Protein AF-A0A496SL48-F1 (afdb_monomer_lite)

Sequence (301 aa):
MLSRKRLAMVAFIAFALLPPVSPMARTITVDGDGPADYSTIEAAVNAAGGGDTVFVKAGTYYECGIVLVQGFTSNKGGMILKGEGADVTRIIGRMDDFWSKDWSKEKAPGWPTLDPNRSPRWAAFIIHIGRQSEVEGFTLTWEENERGRGADLEGLFATIRRCKILGCYLGIYDSMGTEPLADWPVIEGNLIIDNRYGVVWYIGGCIPSGYCLADNNWWETTVESEIRAGFYAEEELFKDVYPWLKEPVDIENFKEKGEVGVHYNNIYGNEINLALFSPWYPPPWTAVEPCTWGKLKSKMR

Secondary structure (DSSP, 8-state):
---HHHHHHHHHHHHHTSPP-PPPPPEEEE-SSSSSSBSSHHHHHHHPPTT-EEEEPSEEE----EEE---TT-TT---EEEES-TTTEEEEE-HHHHHHS-TTTS--TTSPPP-TTTS-GGG-EEEEE-TT-EEES-EEEESTT---EEEEE-SSS-EEES-EEES-SEEEEE---S--SS---EEES-EEES-SEEEEEE--S-TTTT--GGGSS-TT-HHHHHHHT-S---S-EEEEPPGGGTS---HHHHGGG----GGGSEE-SSSEEEEEE-SSS-S--EEEEE-STTEEEE---

Foldseek 3Di:
DDDPVVVVVVVVVVVVPPDPPDPAAEEFEEDCPDDGNYPAPLVSLVVGAAQHEDEYEFDEHAAAPRENDADPPDPRAHYEYEYPAAVGAEYEYELVRQQVDPQVVVHRDPDPRDHSVPHDLQQTERYEFEANYEYEGHEFYYDPPSAHERYEYEFHAGEYANHEQAQHQESYEDQYDPDPDDTGYFYAHYEQAHYQERYEYEPEPPPPPPDQPCVAQCPPAPVNVCSVVPDDDQDKDKDFDDCQQVDPDPLVVPPPPVDGHPSNYNQYNHQFRYWYDYPVDDDDIQTFGDDPPGITITDRD

pLDDT: mean 73.29, std 18.64, range [32.81, 98.62]

Radius of gyration: 22.2 Å; chains: 1; bounding box: 57×40×83 Å

Structure (mmCIF, N/CA/C/O backbone):
data_AF-A0A496SL48-F1
#
_entry.id   AF-A0A496SL48-F1
#
loop_
_atom_site.group_PDB
_atom_site.id
_atom_site.type_symbol
_atom_site.label_atom_id
_atom_site.label_alt_id
_atom_site.label_comp_id
_atom_site.label_asym_id
_atom_site.label_entity_id
_atom_site.label_seq_id
_atom_site.pdbx_PDB_ins_code
_atom_site.Cartn_x
_atom_site.Cartn_y
_atom_site.Cartn_z
_atom_site.occupancy
_atom_site.B_iso_or_equiv
_atom_site.auth_seq_id
_atom_site.auth_comp_id
_atom_site.auth_asym_id
_atom_site.auth_atom_id
_atom_site.pdbx_PDB_model_num
ATOM 1 N N . MET A 1 1 ? 33.874 24.654 -50.944 1.00 56.66 1 MET A N 1
ATOM 2 C CA . MET A 1 1 ? 34.031 23.400 -50.172 1.00 56.66 1 MET A CA 1
ATOM 3 C C . MET A 1 1 ? 34.457 23.742 -48.752 1.00 56.66 1 MET A C 1
ATOM 5 O O . MET A 1 1 ? 35.516 24.337 -48.587 1.00 56.66 1 MET A O 1
ATOM 9 N N . LEU A 1 2 ? 33.644 23.434 -47.733 1.00 55.75 2 LEU A N 1
ATOM 10 C CA . LEU A 1 2 ? 34.102 23.540 -46.342 1.00 55.75 2 LEU A CA 1
ATOM 11 C C . LEU A 1 2 ? 35.190 22.486 -46.091 1.00 55.75 2 LEU A C 1
ATOM 13 O O . LEU A 1 2 ? 35.071 21.348 -46.539 1.00 55.75 2 LEU A O 1
ATOM 17 N N . SER A 1 3 ? 36.254 22.856 -45.376 1.00 78.50 3 SER A N 1
ATOM 18 C CA . SER A 1 3 ? 37.286 21.894 -44.983 1.00 78.50 3 SER A CA 1
ATOM 19 C C . SER A 1 3 ? 36.707 20.854 -44.016 1.00 78.50 3 SER A C 1
ATOM 21 O O . SER A 1 3 ? 35.810 21.169 -43.233 1.00 78.50 3 SER A O 1
ATOM 23 N N . ARG A 1 4 ? 37.245 19.624 -44.017 1.00 71.56 4 ARG A N 1
ATOM 24 C CA . ARG A 1 4 ? 36.804 18.538 -43.112 1.00 71.56 4 ARG A CA 1
ATOM 25 C C . ARG A 1 4 ? 36.730 18.976 -41.640 1.00 71.56 4 ARG A C 1
ATOM 27 O O . ARG A 1 4 ? 35.807 18.587 -40.937 1.00 71.56 4 ARG A O 1
ATOM 34 N N . LYS A 1 5 ? 37.647 19.849 -41.200 1.00 67.31 5 LYS A N 1
ATOM 35 C CA . LYS A 1 5 ? 37.658 20.426 -39.843 1.00 67.31 5 LYS A CA 1
ATOM 36 C C . LYS A 1 5 ? 36.463 21.351 -39.577 1.00 67.31 5 LYS A C 1
ATOM 38 O O . LYS A 1 5 ? 35.894 21.308 -38.495 1.00 67.31 5 LYS A O 1
ATOM 43 N N . ARG A 1 6 ? 36.056 22.159 -40.562 1.00 71.81 6 ARG A N 1
ATOM 44 C CA . ARG A 1 6 ? 34.877 23.031 -40.441 1.00 71.81 6 ARG A CA 1
ATOM 45 C C . ARG A 1 6 ? 33.574 22.234 -40.498 1.00 71.81 6 ARG A C 1
ATOM 47 O O . ARG A 1 6 ? 32.643 22.581 -39.789 1.00 71.81 6 ARG A O 1
ATOM 54 N N . LEU A 1 7 ? 33.530 21.148 -41.271 1.00 71.69 7 LEU A N 1
ATOM 55 C CA . LEU A 1 7 ? 32.372 20.252 -41.309 1.00 71.69 7 LEU A CA 1
ATOM 56 C C . LEU A 1 7 ? 32.175 19.520 -39.968 1.00 71.69 7 LEU A C 1
ATOM 58 O O . LEU A 1 7 ? 31.062 19.475 -39.459 1.00 71.69 7 LEU A O 1
ATOM 62 N N . ALA A 1 8 ? 33.262 19.030 -39.360 1.00 72.19 8 ALA A N 1
ATOM 63 C CA . ALA A 1 8 ? 33.227 18.400 -38.038 1.00 72.19 8 ALA A CA 1
ATOM 64 C C . ALA A 1 8 ? 32.795 19.377 -36.929 1.00 72.19 8 ALA A C 1
ATOM 66 O O . ALA A 1 8 ? 32.007 19.019 -36.061 1.00 72.19 8 ALA A O 1
ATOM 67 N N . MET A 1 9 ? 33.260 20.628 -36.986 1.00 73.56 9 MET A N 1
ATOM 68 C CA . MET A 1 9 ? 32.880 21.665 -36.023 1.00 73.56 9 MET A CA 1
ATOM 69 C C . MET A 1 9 ? 31.406 22.074 -36.155 1.00 73.56 9 MET A C 1
ATOM 71 O O . MET A 1 9 ? 30.727 22.233 -35.147 1.00 73.56 9 MET A O 1
ATOM 75 N N . VAL A 1 10 ? 30.887 22.190 -37.383 1.00 77.31 10 VAL A N 1
ATOM 76 C CA . VAL A 1 10 ? 29.459 22.465 -37.622 1.00 77.31 10 VAL A CA 1
ATOM 77 C C . VAL A 1 10 ? 28.586 21.301 -37.146 1.00 77.31 10 VAL A C 1
ATOM 79 O O . VAL A 1 10 ? 27.563 21.544 -36.518 1.00 77.31 10 VAL A O 1
ATOM 82 N N . ALA A 1 11 ? 29.003 20.050 -37.366 1.00 75.25 11 ALA A N 1
ATOM 83 C CA . ALA A 1 11 ? 28.289 18.878 -36.856 1.00 75.25 11 ALA A CA 1
ATOM 84 C C . ALA A 1 11 ? 28.287 18.813 -35.316 1.00 75.25 11 ALA A C 1
ATOM 86 O O . ALA A 1 11 ? 27.264 18.492 -34.721 1.00 75.25 11 ALA A O 1
ATOM 87 N N . PHE A 1 12 ? 29.400 19.174 -34.667 1.00 77.38 12 PHE A N 1
ATOM 88 C CA . PHE A 1 12 ? 29.494 19.227 -33.205 1.00 77.38 12 PHE A CA 1
ATOM 89 C C . PHE A 1 12 ? 28.604 20.325 -32.603 1.00 77.38 12 PHE A C 1
ATOM 91 O O . PHE A 1 12 ? 27.895 20.077 -31.635 1.00 77.38 12 PHE A O 1
ATOM 98 N N . ILE A 1 13 ? 28.583 21.519 -33.208 1.00 76.88 13 ILE A N 1
ATOM 99 C CA . ILE A 1 13 ? 27.703 22.620 -32.786 1.00 76.88 13 ILE A CA 1
ATOM 100 C C . ILE A 1 13 ? 26.229 22.257 -33.018 1.00 76.88 13 ILE A C 1
ATOM 102 O O . ILE A 1 13 ? 25.404 22.506 -32.149 1.00 76.88 13 ILE A O 1
ATOM 106 N N . ALA A 1 14 ? 25.894 21.621 -34.144 1.00 73.31 14 ALA A N 1
ATOM 107 C CA . ALA A 1 14 ? 24.534 21.157 -34.416 1.00 73.31 14 ALA A CA 1
ATOM 108 C C . ALA A 1 14 ? 24.072 20.078 -33.421 1.00 73.31 14 ALA A C 1
ATOM 110 O O . ALA A 1 14 ? 22.924 20.104 -32.996 1.00 73.31 14 ALA A O 1
ATOM 111 N N . PHE A 1 15 ? 24.965 19.173 -33.006 1.00 73.00 15 PHE A N 1
ATOM 112 C CA . PHE A 1 15 ? 24.675 18.167 -31.982 1.00 73.00 15 PHE A CA 1
ATOM 113 C C . PHE A 1 15 ? 24.524 18.787 -30.582 1.00 73.00 15 PHE A C 1
ATOM 115 O O . PHE A 1 15 ? 23.644 18.387 -29.830 1.00 73.00 15 PHE A O 1
ATOM 122 N N . ALA A 1 16 ? 25.326 19.805 -30.254 1.00 72.44 16 ALA A N 1
ATOM 123 C CA . ALA A 1 16 ? 25.238 20.544 -28.992 1.00 72.44 16 ALA A CA 1
ATOM 124 C C . ALA A 1 16 ? 24.023 21.493 -28.902 1.00 72.44 16 ALA A C 1
ATOM 126 O O . ALA A 1 16 ? 23.675 21.930 -27.809 1.00 72.44 16 ALA A O 1
ATOM 127 N N . LEU A 1 17 ? 23.392 21.820 -30.037 1.00 73.50 17 LEU A N 1
ATOM 128 C CA . LEU A 1 17 ? 22.187 22.656 -30.133 1.00 73.50 17 LEU A CA 1
ATOM 129 C C . LEU A 1 17 ? 20.884 21.845 -30.208 1.00 73.50 17 LEU A C 1
ATOM 131 O O . LEU A 1 17 ? 19.810 22.444 -30.274 1.00 73.50 17 LEU A O 1
ATOM 135 N N . LEU A 1 18 ? 20.950 20.508 -30.210 1.00 70.50 18 LEU A N 1
ATOM 136 C CA . LEU A 1 18 ? 19.748 19.696 -30.050 1.00 70.50 18 LEU A CA 1
ATOM 137 C C . LEU A 1 18 ? 19.187 19.958 -28.644 1.00 70.50 18 LEU A C 1
ATOM 139 O O . LEU A 1 18 ? 19.927 19.799 -27.669 1.00 70.50 18 LEU A O 1
ATOM 143 N N . PRO A 1 19 ? 17.913 20.371 -28.507 1.00 59.25 19 PRO A N 1
ATOM 144 C CA . PRO A 1 19 ? 17.307 20.474 -27.191 1.00 59.25 19 PRO A CA 1
ATOM 145 C C . PRO A 1 19 ? 17.394 19.098 -26.516 1.00 59.25 19 PRO A C 1
ATOM 147 O O . PRO A 1 19 ? 17.234 18.082 -27.205 1.00 59.25 19 PRO A O 1
ATOM 150 N N . PRO A 1 20 ? 17.666 19.030 -25.201 1.00 58.47 20 PRO A N 1
ATOM 151 C CA . PRO A 1 20 ? 17.621 17.764 -24.490 1.00 58.47 20 PRO A CA 1
ATOM 152 C C . PRO A 1 20 ? 16.248 17.140 -24.742 1.00 58.47 20 PRO A C 1
ATOM 154 O O . PRO A 1 20 ? 15.219 17.747 -24.447 1.00 58.47 20 PRO A O 1
ATOM 157 N N . VAL A 1 21 ? 16.228 15.951 -25.343 1.00 54.47 21 VAL A N 1
ATOM 158 C CA . VAL A 1 21 ? 15.000 15.169 -25.451 1.00 54.47 21 VAL A CA 1
ATOM 159 C C . VAL A 1 21 ? 14.689 14.721 -24.032 1.00 54.47 21 VAL A C 1
ATOM 161 O O . VAL A 1 21 ? 15.309 13.786 -23.527 1.00 54.47 21 VAL A O 1
ATOM 164 N N . SER A 1 22 ? 13.788 15.429 -23.356 1.00 56.69 22 SER A N 1
ATOM 165 C CA . SER A 1 22 ? 13.207 14.924 -22.119 1.00 56.69 22 SER A CA 1
ATOM 166 C C . SER A 1 22 ? 12.548 13.586 -22.455 1.00 56.69 22 SER A C 1
ATOM 168 O O . SER A 1 22 ? 11.746 13.550 -23.395 1.00 56.69 22 SER A O 1
ATOM 170 N N . PRO A 1 23 ? 12.890 12.480 -21.771 1.00 57.94 23 PRO A N 1
ATOM 171 C CA . PRO A 1 23 ? 12.154 11.242 -21.963 1.00 57.94 23 PRO A CA 1
ATOM 172 C C . PRO A 1 23 ? 10.678 11.542 -21.687 1.00 57.94 23 PRO A C 1
ATOM 174 O O . PRO A 1 23 ? 10.337 12.075 -20.632 1.00 57.94 23 PRO A O 1
ATOM 177 N N . MET A 1 24 ? 9.813 11.294 -22.673 1.00 70.31 24 MET A N 1
ATOM 178 C CA . MET A 1 24 ? 8.375 11.375 -22.438 1.00 70.31 24 MET A CA 1
ATOM 179 C C . MET A 1 24 ? 8.006 10.260 -21.464 1.00 70.31 24 MET A C 1
ATOM 181 O O . MET A 1 24 ? 8.434 9.123 -21.667 1.00 70.31 24 MET A O 1
ATOM 185 N N . ALA A 1 25 ? 7.205 10.589 -20.453 1.00 83.44 25 ALA A N 1
ATOM 186 C CA . ALA A 1 25 ? 6.576 9.604 -19.586 1.00 83.44 25 ALA A CA 1
ATOM 187 C C . ALA A 1 25 ? 5.894 8.526 -20.440 1.00 83.44 25 ALA A C 1
ATOM 189 O O . ALA A 1 25 ? 5.042 8.845 -21.278 1.00 83.44 25 ALA A O 1
ATOM 190 N N . ARG A 1 26 ? 6.290 7.262 -20.264 1.00 92.50 26 ARG A N 1
ATOM 191 C CA . ARG A 1 26 ? 5.687 6.127 -20.977 1.00 92.50 26 ARG A CA 1
ATOM 192 C C . ARG A 1 26 ? 4.650 5.429 -20.112 1.00 92.50 26 ARG A C 1
ATOM 194 O O . ARG A 1 26 ? 4.752 5.406 -18.888 1.00 92.50 26 ARG A O 1
ATOM 201 N N . THR A 1 27 ? 3.676 4.811 -20.770 1.00 96.12 27 THR A N 1
ATOM 202 C CA . THR A 1 27 ? 2.791 3.837 -20.132 1.00 96.12 27 THR A CA 1
ATOM 203 C C . THR A 1 27 ? 3.353 2.442 -20.365 1.00 96.12 27 THR A C 1
ATOM 205 O O . THR A 1 27 ? 3.577 2.054 -21.509 1.00 96.12 27 THR A O 1
ATOM 208 N N . ILE A 1 28 ? 3.592 1.717 -19.278 1.00 96.56 28 ILE A N 1
ATOM 209 C CA . ILE A 1 28 ? 4.029 0.323 -19.245 1.00 96.56 28 ILE A CA 1
ATOM 210 C C . ILE A 1 28 ? 2.839 -0.498 -18.778 1.00 96.56 28 ILE A C 1
ATOM 212 O O . ILE A 1 28 ? 2.285 -0.219 -17.719 1.00 96.56 28 ILE A O 1
ATOM 216 N N . THR A 1 29 ? 2.438 -1.491 -19.553 1.00 98.19 29 THR A N 1
ATOM 217 C CA . THR A 1 29 ? 1.291 -2.337 -19.221 1.00 98.19 29 THR A CA 1
ATOM 218 C C . THR A 1 29 ? 1.724 -3.604 -18.494 1.00 98.19 29 THR A C 1
ATOM 220 O O . THR A 1 29 ? 2.737 -4.215 -18.842 1.00 98.19 29 THR A O 1
ATOM 223 N N . VAL A 1 30 ? 0.935 -4.009 -17.498 1.00 98.38 30 VAL A N 1
ATOM 224 C CA . VAL A 1 30 ? 1.077 -5.284 -16.788 1.00 98.38 30 VAL A CA 1
ATOM 225 C C . VAL A 1 30 ? -0.216 -6.072 -16.900 1.00 98.38 30 VAL A C 1
ATOM 227 O O . VAL A 1 30 ? -1.298 -5.525 -16.672 1.00 98.38 30 VAL A O 1
ATOM 230 N N . ASP A 1 31 ? -0.090 -7.343 -17.257 1.00 96.62 31 ASP A N 1
ATOM 231 C CA . ASP A 1 31 ? -1.198 -8.284 -17.366 1.00 96.62 31 ASP A CA 1
ATOM 232 C C . ASP A 1 31 ? -0.688 -9.706 -17.083 1.00 96.62 31 ASP A C 1
ATOM 234 O O . ASP A 1 31 ? 0.244 -10.177 -17.735 1.00 96.62 31 ASP A O 1
ATOM 238 N N . GLY A 1 32 ? -1.265 -10.371 -16.080 1.00 87.19 32 GLY A N 1
ATOM 239 C CA . GLY A 1 32 ? -0.861 -11.717 -15.667 1.00 87.19 32 GLY A CA 1
ATOM 240 C C . GLY A 1 32 ? -1.385 -12.841 -16.570 1.00 87.19 32 GLY A C 1
ATOM 241 O O . GLY A 1 32 ? -0.843 -13.947 -16.517 1.00 87.19 32 GLY A O 1
ATOM 242 N N . ASP A 1 33 ? -2.417 -12.588 -17.383 1.00 84.44 33 ASP A N 1
ATOM 243 C CA . ASP A 1 33 ? -3.096 -13.608 -18.198 1.00 84.44 33 ASP A CA 1
ATOM 244 C C . ASP A 1 33 ? -3.299 -13.223 -19.678 1.00 84.44 33 ASP A C 1
ATOM 246 O O . ASP A 1 33 ? -3.691 -14.068 -20.491 1.00 84.44 33 ASP A O 1
ATOM 250 N N . GLY A 1 34 ? -2.961 -11.989 -20.055 1.00 79.12 34 GLY A N 1
ATOM 251 C CA . GLY A 1 34 ? -3.117 -11.461 -21.407 1.00 79.12 34 GLY A CA 1
ATOM 252 C C . GLY A 1 34 ? -1.898 -10.707 -21.959 1.00 79.12 34 GLY A C 1
ATOM 253 O O . GLY A 1 34 ? -0.808 -10.714 -21.386 1.00 79.12 34 GLY A O 1
ATOM 254 N N . PRO A 1 35 ? -2.036 -10.077 -23.143 1.00 89.69 35 PRO A N 1
ATOM 255 C CA . PRO A 1 35 ? -0.952 -9.321 -23.756 1.00 89.69 35 PRO A CA 1
ATOM 256 C C . PRO A 1 35 ? -0.688 -8.016 -22.991 1.00 89.69 35 PRO A C 1
ATOM 258 O O . PRO A 1 35 ? -1.578 -7.164 -22.861 1.00 89.69 35 PRO A O 1
ATOM 261 N N . ALA A 1 36 ? 0.556 -7.848 -22.552 1.00 95.56 36 ALA A N 1
ATOM 262 C CA . ALA A 1 36 ? 1.105 -6.643 -21.940 1.00 95.56 36 ALA A CA 1
ATOM 263 C C . ALA A 1 36 ? 2.633 -6.606 -22.102 1.00 95.56 36 ALA A C 1
ATOM 265 O O . ALA A 1 36 ? 3.235 -7.562 -22.597 1.00 95.56 36 ALA A O 1
ATOM 266 N N . ASP A 1 37 ? 3.259 -5.503 -21.689 1.00 97.50 37 ASP A N 1
ATOM 267 C CA . ASP A 1 37 ? 4.719 -5.363 -21.717 1.00 97.50 37 ASP A CA 1
ATOM 268 C C . ASP A 1 37 ? 5.401 -6.307 -20.712 1.00 97.50 37 ASP A C 1
ATOM 270 O O . ASP A 1 37 ? 6.479 -6.837 -20.990 1.00 97.50 37 ASP A O 1
ATOM 274 N N . TYR A 1 38 ? 4.764 -6.533 -19.559 1.00 97.75 38 TYR A N 1
ATOM 275 C CA . TYR A 1 38 ? 5.237 -7.424 -18.500 1.00 97.75 38 TYR A CA 1
ATOM 276 C C . TYR A 1 38 ? 4.093 -8.264 -17.929 1.00 97.75 38 TYR A C 1
ATOM 278 O O . TYR A 1 38 ? 2.945 -7.827 -17.886 1.00 97.75 38 TYR A O 1
ATOM 286 N N . SER A 1 39 ? 4.429 -9.453 -17.428 1.00 96.69 39 SER A N 1
ATOM 287 C CA . SER A 1 39 ? 3.486 -10.329 -16.721 1.00 96.69 39 SER A CA 1
ATOM 288 C C . SER A 1 39 ? 3.494 -10.148 -15.201 1.00 96.69 39 SER A C 1
ATOM 290 O O . SER A 1 39 ? 2.678 -10.752 -14.513 1.00 96.69 39 SER A O 1
ATOM 292 N N . THR A 1 40 ? 4.435 -9.365 -14.664 1.00 97.06 40 THR A N 1
ATOM 293 C CA . THR A 1 40 ? 4.553 -9.079 -13.227 1.00 97.06 40 THR A CA 1
ATOM 294 C C . THR A 1 40 ? 4.727 -7.586 -12.988 1.00 97.06 40 THR A C 1
ATOM 296 O O . THR A 1 40 ? 5.324 -6.869 -13.802 1.00 97.06 40 THR A O 1
ATOM 299 N N . ILE A 1 41 ? 4.200 -7.115 -11.861 1.00 97.81 41 ILE A N 1
ATOM 300 C CA . ILE A 1 41 ? 4.247 -5.711 -11.459 1.00 97.81 41 ILE A CA 1
ATOM 301 C C . ILE A 1 41 ? 5.687 -5.316 -11.145 1.00 97.81 41 ILE A C 1
ATOM 303 O O . ILE A 1 41 ? 6.158 -4.285 -11.623 1.00 97.81 41 ILE A O 1
ATOM 307 N N . GLU A 1 42 ? 6.418 -6.151 -10.405 1.00 94.38 42 GLU A N 1
ATOM 308 C CA . GLU A 1 42 ? 7.805 -5.882 -10.028 1.00 94.38 42 GLU A CA 1
ATOM 309 C C . GLU A 1 42 ? 8.719 -5.717 -11.251 1.00 94.38 42 GLU A C 1
ATOM 311 O O . GLU A 1 42 ? 9.551 -4.809 -11.285 1.00 94.38 42 GLU A O 1
ATOM 316 N N . ALA A 1 43 ? 8.546 -6.532 -12.299 1.00 93.88 43 ALA A N 1
ATOM 317 C CA . ALA A 1 43 ? 9.354 -6.406 -13.511 1.00 93.88 43 ALA A CA 1
ATOM 318 C C . ALA A 1 43 ? 9.076 -5.091 -14.258 1.00 93.88 43 ALA A C 1
ATOM 320 O O . ALA A 1 43 ? 10.014 -4.451 -14.742 1.00 93.88 43 ALA A O 1
ATOM 321 N N . ALA A 1 44 ? 7.812 -4.660 -14.315 1.00 95.69 44 ALA A N 1
ATOM 322 C CA . ALA A 1 44 ? 7.441 -3.386 -14.921 1.00 95.69 44 ALA A CA 1
ATOM 323 C C . ALA A 1 44 ? 7.953 -2.187 -14.116 1.00 95.69 44 ALA A C 1
ATOM 325 O O . ALA A 1 44 ?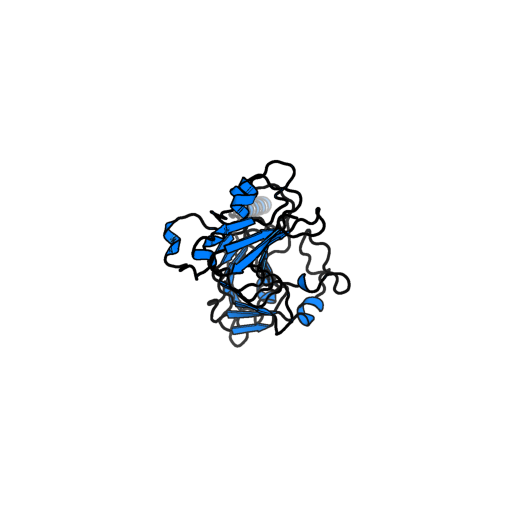 8.508 -1.259 -14.703 1.00 95.69 44 ALA A O 1
ATOM 326 N N . VAL A 1 45 ? 7.828 -2.230 -12.786 1.00 92.88 45 VAL A N 1
ATOM 327 C CA . VAL A 1 45 ? 8.357 -1.204 -11.871 1.00 92.88 45 VAL A CA 1
ATOM 328 C C . VAL A 1 45 ? 9.878 -1.094 -12.003 1.00 92.88 45 VAL A C 1
ATOM 330 O O . VAL A 1 45 ? 10.405 0.006 -12.145 1.00 92.88 45 VAL A O 1
ATOM 333 N N . ASN A 1 46 ? 10.595 -2.219 -12.067 1.00 90.00 46 ASN A N 1
ATOM 334 C CA . ASN A 1 46 ? 12.048 -2.231 -12.261 1.00 90.00 46 ASN A CA 1
ATOM 335 C C . ASN A 1 46 ? 12.484 -1.657 -13.621 1.00 90.00 46 ASN A C 1
ATOM 337 O O . ASN A 1 46 ? 13.581 -1.104 -13.744 1.00 90.00 46 ASN A O 1
ATOM 341 N N . ALA A 1 47 ? 11.635 -1.774 -14.644 1.00 90.38 47 ALA A N 1
ATOM 342 C CA . ALA A 1 47 ? 11.871 -1.212 -15.969 1.00 90.38 47 ALA A CA 1
ATOM 343 C C . ALA A 1 47 ? 11.422 0.252 -16.121 1.00 90.38 47 ALA A C 1
ATOM 345 O O . ALA A 1 47 ? 11.761 0.887 -17.124 1.00 90.38 47 ALA A O 1
ATOM 346 N N . ALA A 1 48 ? 10.649 0.781 -15.172 1.00 89.69 48 ALA A N 1
ATOM 347 C CA . ALA A 1 48 ? 10.119 2.135 -15.205 1.00 89.69 48 ALA A CA 1
ATOM 348 C C . ALA A 1 48 ? 11.174 3.188 -14.821 1.00 89.69 48 ALA A C 1
ATOM 350 O O . ALA A 1 48 ? 12.052 2.981 -13.974 1.00 89.69 48 ALA A O 1
ATOM 351 N N . GLY A 1 49 ? 11.093 4.347 -15.472 1.00 86.06 49 GLY A N 1
ATOM 352 C CA . GLY A 1 49 ? 11.792 5.569 -15.087 1.00 86.06 49 GLY A CA 1
ATOM 353 C C . GLY A 1 49 ? 10.917 6.502 -14.243 1.00 86.06 49 GLY A C 1
ATOM 354 O O . GLY A 1 49 ? 9.720 6.284 -14.077 1.00 86.06 49 GLY A O 1
ATOM 355 N N . GLY A 1 50 ? 11.515 7.581 -13.730 1.00 84.62 50 GLY A N 1
ATOM 356 C CA . GLY A 1 50 ? 10.742 8.654 -13.096 1.00 84.62 50 GLY A CA 1
ATOM 357 C C . GLY A 1 50 ? 9.792 9.309 -14.102 1.00 84.62 50 GLY A C 1
ATOM 358 O O . GLY A 1 50 ? 10.202 9.610 -15.223 1.00 84.62 50 GLY A O 1
ATOM 359 N N . GLY A 1 51 ? 8.533 9.505 -13.709 1.00 85.31 51 GLY A N 1
ATOM 360 C CA . GLY A 1 51 ? 7.459 10.019 -14.566 1.00 85.31 51 GLY A CA 1
ATOM 361 C C . GLY A 1 51 ? 6.667 8.945 -15.318 1.00 85.31 51 GLY A C 1
ATOM 362 O O . GLY A 1 51 ? 5.575 9.241 -15.799 1.00 85.31 51 GLY A O 1
ATOM 363 N N . ASP A 1 52 ? 7.170 7.711 -15.421 1.00 92.44 52 ASP A N 1
ATOM 364 C CA . ASP A 1 52 ? 6.455 6.634 -16.110 1.00 92.44 52 ASP A CA 1
ATOM 365 C C . ASP A 1 52 ? 5.202 6.203 -15.345 1.00 92.44 52 ASP A C 1
ATOM 367 O O . ASP A 1 52 ? 5.127 6.285 -14.119 1.00 92.44 52 ASP A O 1
ATOM 371 N N . THR A 1 53 ? 4.221 5.691 -16.085 1.00 95.69 53 THR A N 1
ATOM 372 C CA . THR A 1 53 ? 3.036 5.044 -15.521 1.00 95.69 53 THR A CA 1
ATOM 373 C C . THR A 1 53 ? 3.098 3.545 -15.766 1.00 95.69 53 THR A C 1
ATOM 375 O O . THR A 1 53 ? 3.047 3.103 -16.911 1.00 95.69 53 THR A O 1
ATOM 378 N N . VAL A 1 54 ? 3.145 2.753 -14.702 1.00 97.62 54 VAL A N 1
ATOM 379 C CA . VAL A 1 54 ? 2.890 1.313 -14.744 1.00 97.62 54 VAL A CA 1
ATOM 380 C C . VAL A 1 54 ? 1.386 1.103 -14.571 1.00 97.62 54 VAL A C 1
ATOM 382 O O . VAL A 1 54 ? 0.854 1.282 -13.478 1.00 97.62 54 VAL A O 1
ATOM 385 N N . PHE A 1 55 ? 0.693 0.766 -15.658 1.00 98.44 55 PHE A N 1
ATOM 386 C CA . PHE A 1 55 ? -0.737 0.465 -15.664 1.00 98.44 55 PHE A CA 1
ATOM 387 C C . PHE A 1 55 ? -0.964 -1.045 -15.564 1.00 98.44 55 PHE A C 1
ATOM 389 O O . PHE A 1 55 ? -0.602 -1.799 -16.469 1.00 98.44 55 PHE A O 1
ATOM 396 N N . VAL A 1 56 ? -1.576 -1.479 -14.468 1.00 98.62 56 VAL A N 1
ATOM 397 C CA . VAL A 1 56 ? -1.833 -2.885 -14.155 1.00 98.62 56 VAL A CA 1
ATOM 398 C C . VAL A 1 56 ? -3.295 -3.199 -14.439 1.00 98.62 56 VAL A C 1
ATOM 400 O O . VAL A 1 56 ? -4.185 -2.601 -13.831 1.00 98.62 56 VAL A O 1
ATOM 403 N N . LYS A 1 57 ? -3.545 -4.136 -15.356 1.00 98.38 57 LYS A N 1
ATOM 404 C CA . LYS A 1 57 ? -4.906 -4.585 -15.666 1.00 98.38 57 LYS A CA 1
ATOM 405 C C . LYS A 1 57 ? -5.519 -5.358 -14.502 1.00 98.38 57 LYS A C 1
ATOM 407 O O . LYS A 1 57 ? -4.796 -5.924 -13.675 1.00 98.38 57 LYS A O 1
ATOM 412 N N . ALA A 1 58 ? -6.849 -5.405 -14.477 1.00 97.81 58 ALA A N 1
ATOM 413 C CA . ALA A 1 58 ? -7.623 -6.209 -13.542 1.00 97.81 58 ALA A CA 1
ATOM 414 C C . ALA A 1 58 ? -7.076 -7.642 -13.447 1.00 97.81 58 ALA A C 1
ATOM 416 O O . ALA A 1 58 ? -6.748 -8.270 -14.449 1.00 97.81 58 ALA A O 1
ATOM 417 N N . GLY A 1 59 ? -6.971 -8.158 -12.227 1.00 97.69 59 GLY A N 1
ATOM 418 C CA . GLY A 1 59 ? -6.329 -9.437 -11.966 1.00 97.69 59 GLY A CA 1
ATOM 419 C C . GLY A 1 59 ? -5.890 -9.581 -10.515 1.00 97.69 59 GLY A C 1
ATOM 420 O O . GLY A 1 59 ? -6.033 -8.668 -9.697 1.00 97.69 59 GLY A O 1
ATOM 421 N N . THR A 1 60 ? -5.368 -10.761 -10.186 1.00 97.62 60 THR A N 1
ATOM 422 C CA . THR A 1 60 ? -4.770 -11.052 -8.879 1.00 97.62 60 THR A CA 1
ATOM 423 C C . THR A 1 60 ? -3.299 -11.388 -9.066 1.00 97.62 60 THR A C 1
ATOM 425 O O . THR A 1 60 ? -2.962 -12.356 -9.740 1.00 97.62 60 THR A O 1
ATOM 428 N N . TYR A 1 61 ? -2.444 -10.586 -8.445 1.00 98.00 61 TYR A N 1
ATOM 429 C CA . TYR A 1 61 ? -0.993 -10.656 -8.539 1.00 98.00 61 TYR A CA 1
ATOM 430 C C . TYR A 1 61 ? -0.444 -11.090 -7.181 1.00 98.00 61 TYR A C 1
ATOM 432 O O . TYR A 1 61 ? -0.653 -10.412 -6.175 1.00 98.00 61 TYR A O 1
ATOM 440 N N . TYR A 1 62 ? 0.223 -12.241 -7.141 1.00 96.75 62 TYR A N 1
ATOM 441 C CA . TYR A 1 62 ? 0.875 -12.747 -5.933 1.00 96.75 62 TYR A CA 1
ATOM 442 C C . TYR A 1 62 ? 2.292 -12.185 -5.864 1.00 96.75 62 TYR A C 1
ATOM 444 O O . TYR A 1 62 ? 3.248 -12.828 -6.288 1.00 96.75 62 TYR A O 1
ATOM 452 N N . GLU A 1 63 ? 2.402 -10.941 -5.410 1.00 96.50 63 GLU A N 1
ATOM 453 C CA . GLU A 1 63 ? 3.653 -10.188 -5.354 1.00 96.50 63 GLU A CA 1
ATOM 454 C C . GLU A 1 63 ? 3.719 -9.387 -4.048 1.00 96.50 63 GLU A C 1
ATOM 456 O O . GLU A 1 63 ? 2.707 -8.990 -3.471 1.00 96.50 63 GLU A O 1
ATOM 461 N N . CYS A 1 64 ? 4.931 -9.145 -3.562 1.00 94.56 64 CYS A N 1
ATOM 462 C CA . CYS A 1 64 ? 5.203 -8.293 -2.408 1.00 94.56 64 CYS A CA 1
ATOM 463 C C . CYS A 1 64 ? 6.626 -7.747 -2.492 1.00 94.56 64 CYS A C 1
ATOM 465 O O . C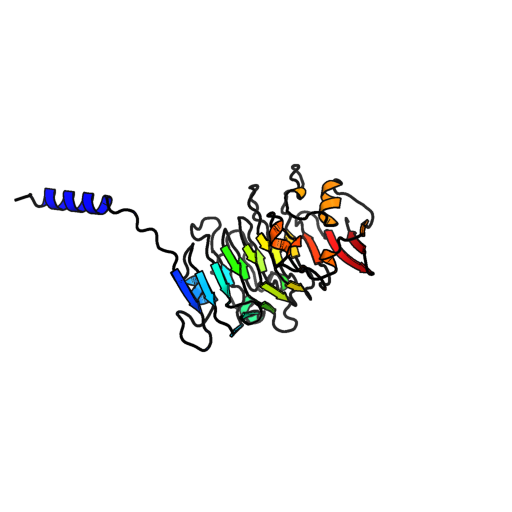YS A 1 64 ? 7.413 -8.146 -3.353 1.00 94.56 64 CYS A O 1
ATOM 467 N N . GLY A 1 65 ? 6.972 -6.819 -1.605 1.00 92.00 65 GLY A N 1
ATOM 468 C CA . GLY A 1 65 ? 8.270 -6.165 -1.646 1.00 92.00 65 GLY A CA 1
ATOM 469 C C . GLY A 1 65 ? 8.475 -5.341 -2.915 1.00 92.00 65 GLY A C 1
ATOM 470 O O . GLY A 1 65 ? 9.596 -5.259 -3.401 1.00 92.00 65 GLY A O 1
ATOM 471 N N . ILE A 1 66 ? 7.403 -4.790 -3.488 1.00 93.62 66 ILE A N 1
ATOM 472 C CA . ILE A 1 66 ? 7.469 -3.935 -4.676 1.00 93.62 66 ILE A CA 1
ATOM 473 C C . ILE A 1 66 ? 7.973 -2.563 -4.225 1.00 93.62 66 ILE A C 1
ATOM 475 O O . ILE A 1 66 ? 7.368 -1.945 -3.353 1.00 93.62 66 ILE A O 1
ATOM 479 N N . VAL A 1 67 ? 9.072 -2.081 -4.802 1.00 89.19 67 VAL A N 1
ATOM 480 C CA . VAL A 1 67 ? 9.721 -0.829 -4.382 1.00 89.19 67 VAL A CA 1
ATOM 481 C C . VAL A 1 67 ? 9.612 0.210 -5.492 1.00 89.19 67 VAL A C 1
ATOM 483 O O . VAL A 1 67 ? 10.303 0.128 -6.509 1.00 89.19 67 VAL A O 1
ATOM 486 N N . LEU A 1 68 ? 8.760 1.218 -5.298 1.00 86.69 68 LEU A N 1
ATOM 487 C CA . LEU A 1 68 ? 8.718 2.384 -6.170 1.00 86.69 68 LEU A CA 1
ATOM 488 C C . LEU A 1 68 ? 9.841 3.332 -5.751 1.00 86.69 68 LEU A C 1
ATOM 490 O O . LEU A 1 68 ? 9.738 3.987 -4.719 1.00 86.69 68 LEU A O 1
ATOM 494 N N . VAL A 1 69 ? 10.864 3.432 -6.607 1.00 74.06 69 VAL A N 1
ATOM 495 C CA . VAL A 1 69 ? 12.072 4.268 -6.458 1.00 74.06 69 VAL A CA 1
ATOM 496 C C . VAL A 1 69 ? 13.111 3.690 -5.489 1.00 74.06 69 VAL A C 1
ATOM 498 O O . VAL A 1 69 ? 12.884 3.534 -4.299 1.00 74.06 69 VAL A O 1
ATOM 501 N N . GLN A 1 70 ? 14.317 3.440 -6.006 1.00 55.56 70 GLN A N 1
ATOM 502 C CA . GLN A 1 70 ? 15.503 3.087 -5.221 1.00 55.56 70 GLN A CA 1
ATOM 503 C C . GLN A 1 70 ? 16.399 4.326 -5.098 1.00 55.56 70 GLN A C 1
ATOM 505 O O . GLN A 1 70 ? 17.164 4.611 -6.021 1.00 55.56 70 GLN A O 1
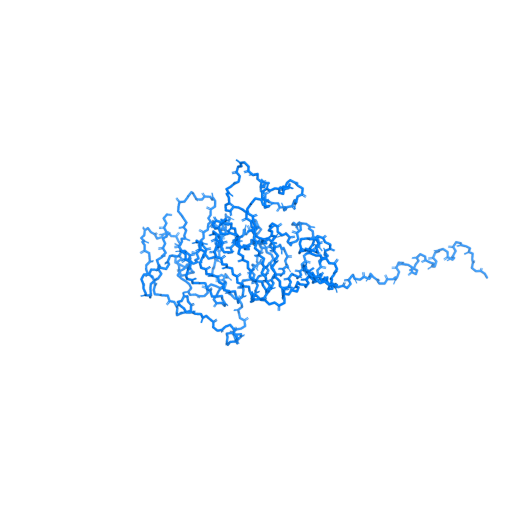ATOM 510 N N . GLY A 1 71 ? 16.335 5.106 -4.015 1.00 49.81 71 GLY A N 1
ATOM 511 C CA . GLY A 1 71 ? 17.284 6.224 -3.867 1.00 49.81 71 GLY A CA 1
ATOM 512 C C . GLY A 1 71 ? 16.760 7.508 -3.249 1.00 49.81 71 GLY A C 1
ATOM 513 O O . GLY A 1 71 ? 16.102 8.264 -3.955 1.00 49.81 71 GLY A O 1
ATOM 514 N N . PHE A 1 72 ? 17.287 7.891 -2.080 1.00 45.56 72 PHE A N 1
ATOM 515 C CA . PHE A 1 72 ? 17.274 9.266 -1.571 1.00 45.56 72 PHE A CA 1
ATOM 516 C C . PHE A 1 72 ? 18.076 10.221 -2.482 1.00 45.56 72 PHE A C 1
ATOM 518 O O . PHE A 1 72 ? 17.979 11.438 -2.383 1.00 45.56 72 PHE A O 1
ATOM 525 N N . THR A 1 73 ? 18.868 9.679 -3.412 1.00 46.25 73 THR A N 1
ATOM 526 C CA . THR A 1 73 ? 19.650 10.415 -4.420 1.00 46.25 73 THR A CA 1
ATOM 527 C C . THR A 1 73 ? 19.232 10.103 -5.855 1.00 46.25 73 THR A C 1
ATOM 529 O O . THR A 1 73 ? 19.841 10.615 -6.795 1.00 46.25 73 THR A O 1
ATOM 532 N N . SER A 1 74 ? 18.224 9.249 -6.061 1.00 53.66 74 SER A N 1
ATOM 533 C CA . SER A 1 74 ? 17.814 8.904 -7.417 1.00 53.66 74 SER A CA 1
ATOM 534 C C . SER A 1 74 ? 16.931 10.013 -7.991 1.00 53.66 74 SER A C 1
ATOM 536 O O . SER A 1 74 ? 15.902 10.365 -7.423 1.00 53.66 74 SER A O 1
ATOM 538 N N . ASN A 1 75 ? 17.295 10.533 -9.164 1.00 54.19 75 ASN A N 1
ATOM 539 C CA . ASN A 1 75 ? 16.434 11.405 -9.978 1.00 54.19 75 ASN A CA 1
ATOM 540 C C . ASN A 1 75 ? 15.258 10.621 -10.616 1.00 54.19 75 ASN A C 1
ATOM 542 O O . ASN A 1 75 ? 14.786 10.983 -11.688 1.00 54.19 75 ASN A O 1
ATOM 546 N N . LYS A 1 76 ? 14.839 9.499 -10.010 1.00 59.12 76 LYS A N 1
ATOM 547 C CA . LYS A 1 76 ? 13.800 8.587 -10.512 1.00 59.12 76 LYS A CA 1
ATOM 548 C C . LYS A 1 76 ? 12.442 8.777 -9.819 1.00 59.12 76 LYS A C 1
ATOM 550 O O . LYS A 1 76 ? 11.562 7.948 -10.015 1.00 59.12 76 LYS A O 1
ATOM 555 N N . GLY A 1 77 ? 12.269 9.835 -9.024 1.00 70.00 77 GLY A N 1
ATOM 556 C CA . GLY A 1 77 ? 10.972 10.176 -8.432 1.00 70.00 77 GLY A CA 1
ATOM 557 C C . GLY A 1 77 ? 9.887 10.419 -9.488 1.00 70.00 77 GLY A C 1
ATOM 558 O O . GLY A 1 77 ? 10.193 10.688 -10.652 1.00 70.00 77 GLY A O 1
ATOM 559 N N . GLY A 1 78 ? 8.619 10.323 -9.085 1.00 82.12 78 GLY A N 1
ATOM 560 C CA . GLY A 1 78 ? 7.487 10.662 -9.956 1.00 82.12 78 GLY A CA 1
ATOM 561 C C . GLY A 1 78 ? 6.880 9.502 -10.746 1.00 82.12 78 GLY A C 1
ATOM 562 O O . GLY A 1 78 ? 6.153 9.754 -11.700 1.00 82.12 78 GLY A O 1
ATOM 563 N N . MET A 1 79 ? 7.199 8.245 -10.424 1.00 89.81 79 MET A N 1
ATOM 564 C CA . MET A 1 79 ? 6.551 7.087 -11.053 1.00 89.81 79 MET A CA 1
ATOM 565 C C . MET A 1 79 ? 5.120 6.917 -10.531 1.00 89.81 79 MET A C 1
ATOM 567 O O . MET A 1 79 ? 4.869 7.073 -9.339 1.00 89.81 79 MET A O 1
ATOM 571 N N . ILE A 1 80 ? 4.202 6.520 -11.409 1.00 94.00 80 ILE A N 1
ATOM 572 C CA . ILE A 1 80 ? 2.820 6.189 -11.055 1.00 94.00 80 ILE A CA 1
ATOM 573 C C . ILE A 1 80 ? 2.608 4.689 -11.257 1.00 94.00 80 ILE A C 1
ATOM 575 O O . ILE A 1 80 ? 2.695 4.194 -12.377 1.00 94.00 80 ILE A O 1
ATOM 579 N N . LEU A 1 81 ? 2.288 3.962 -10.194 1.00 97.44 81 LEU A N 1
ATOM 580 C CA . LEU A 1 81 ? 1.756 2.607 -10.265 1.00 97.44 81 LEU A CA 1
ATOM 581 C C . LEU A 1 81 ? 0.235 2.686 -10.138 1.00 97.44 81 LEU A C 1
ATOM 583 O O . LEU A 1 81 ? -0.293 3.104 -9.109 1.00 97.44 81 LEU A O 1
ATOM 587 N N . LYS A 1 82 ? -0.479 2.286 -11.187 1.00 98.38 82 LYS A N 1
ATOM 588 C CA . LYS A 1 82 ? -1.929 2.441 -11.280 1.00 98.38 82 LYS A CA 1
ATOM 589 C C . LYS A 1 82 ? -2.606 1.130 -11.642 1.00 98.38 82 LYS A C 1
ATOM 591 O O . LYS A 1 82 ? -2.359 0.587 -12.715 1.00 98.38 82 LYS A O 1
ATOM 596 N N . GLY A 1 83 ? -3.491 0.660 -10.776 1.00 98.38 83 GLY A N 1
ATOM 597 C CA . GLY A 1 83 ? -4.393 -0.443 -11.066 1.00 98.38 83 GLY A CA 1
ATOM 598 C C . GLY A 1 83 ? -5.591 0.034 -11.878 1.00 98.38 83 GLY A C 1
ATOM 599 O O . GLY A 1 83 ? -5.985 1.201 -11.816 1.00 98.38 83 GLY A O 1
ATOM 600 N N . GLU A 1 84 ? -6.202 -0.879 -12.625 1.00 97.44 84 GLU A N 1
ATOM 601 C CA . GLU A 1 84 ? -7.451 -0.632 -13.354 1.00 97.44 84 GLU A CA 1
ATOM 602 C C . GLU A 1 84 ? -8.601 -0.222 -12.415 1.00 97.44 84 GLU A C 1
ATOM 604 O O . GLU A 1 84 ? -9.511 0.507 -12.806 1.00 97.44 84 GLU A O 1
ATOM 609 N N . GLY A 1 85 ? -8.520 -0.630 -11.148 1.00 95.25 85 GLY A N 1
ATOM 610 C CA . GLY A 1 85 ? -9.411 -0.210 -10.073 1.00 95.25 85 GLY A CA 1
ATOM 611 C C . GLY A 1 85 ? -9.249 -1.097 -8.844 1.00 95.25 85 GLY A C 1
ATOM 612 O O . GLY A 1 85 ? -8.992 -2.298 -8.968 1.00 95.25 85 GLY A O 1
ATOM 613 N N . ALA A 1 86 ? -9.430 -0.529 -7.649 1.00 94.94 86 ALA A N 1
ATOM 614 C CA . ALA A 1 86 ? -9.133 -1.246 -6.408 1.00 94.94 86 ALA A CA 1
ATOM 615 C C . ALA A 1 86 ? -10.042 -2.457 -6.172 1.00 94.94 86 ALA A C 1
ATOM 617 O O . ALA A 1 86 ? -9.634 -3.401 -5.504 1.00 94.94 86 ALA A O 1
ATOM 618 N N . ASP A 1 87 ? -11.248 -2.465 -6.738 1.00 95.44 87 ASP A N 1
ATOM 619 C CA . ASP A 1 87 ? -12.164 -3.610 -6.685 1.00 95.44 87 ASP A CA 1
ATOM 620 C C . ASP A 1 87 ? -11.707 -4.806 -7.527 1.00 95.44 87 ASP A C 1
ATOM 622 O O . ASP A 1 87 ? -12.072 -5.942 -7.227 1.00 95.44 87 ASP A O 1
ATOM 626 N N . VAL A 1 88 ? -10.912 -4.560 -8.571 1.00 97.06 88 VAL A N 1
ATOM 627 C CA . VAL A 1 88 ? -10.601 -5.550 -9.615 1.00 97.06 88 VAL A CA 1
ATOM 628 C C . VAL A 1 88 ? -9.109 -5.847 -9.754 1.00 97.06 88 VAL A C 1
ATOM 630 O O . VAL A 1 88 ? -8.746 -6.847 -10.363 1.00 97.06 88 VAL A O 1
ATOM 633 N N . THR A 1 89 ? -8.241 -5.023 -9.164 1.00 98.38 89 THR A N 1
ATOM 634 C CA . THR A 1 89 ? -6.781 -5.179 -9.217 1.00 98.38 89 THR A CA 1
ATOM 635 C C . THR A 1 89 ? -6.258 -5.480 -7.821 1.00 98.38 89 THR A C 1
ATOM 637 O O . THR A 1 89 ? -6.246 -4.610 -6.946 1.00 98.38 89 THR A O 1
ATOM 640 N N . ARG A 1 90 ? -5.868 -6.731 -7.579 1.00 98.06 90 ARG A N 1
ATOM 641 C CA . ARG A 1 90 ? -5.483 -7.228 -6.254 1.00 98.06 90 ARG A CA 1
ATOM 642 C C . ARG A 1 90 ? -4.013 -7.608 -6.240 1.00 98.06 90 ARG A C 1
ATOM 644 O O . ARG A 1 90 ? -3.583 -8.389 -7.082 1.00 98.06 90 ARG A O 1
ATOM 651 N N . ILE A 1 91 ? -3.279 -7.121 -5.250 1.00 98.25 91 ILE A N 1
ATOM 652 C CA . ILE A 1 91 ? -1.922 -7.568 -4.946 1.00 98.25 91 ILE A CA 1
ATOM 653 C C . ILE A 1 91 ? -1.981 -8.297 -3.608 1.00 98.25 91 ILE A C 1
ATOM 655 O O . ILE A 1 91 ? -2.387 -7.722 -2.593 1.00 98.25 91 ILE A O 1
ATOM 659 N N . ILE A 1 92 ? -1.639 -9.583 -3.635 1.00 97.50 92 ILE A N 1
ATOM 660 C CA . ILE A 1 92 ? -1.664 -10.467 -2.474 1.00 97.50 92 ILE A CA 1
ATOM 661 C C . ILE A 1 92 ? -0.225 -10.815 -2.115 1.00 97.50 92 ILE A C 1
ATOM 663 O O . ILE A 1 92 ? 0.441 -11.555 -2.837 1.00 97.50 92 ILE A O 1
ATOM 667 N N . GLY A 1 93 ? 0.247 -10.273 -0.997 1.00 96.12 93 GLY A N 1
ATOM 668 C CA . GLY A 1 93 ? 1.581 -10.557 -0.499 1.00 96.12 93 GLY A CA 1
ATOM 669 C C . GLY A 1 93 ? 1.676 -11.944 0.122 1.00 96.12 93 GLY A C 1
ATOM 670 O O . GLY A 1 93 ? 0.761 -12.379 0.823 1.00 96.12 93 GLY A O 1
ATOM 671 N N . ARG A 1 94 ? 2.817 -12.596 -0.110 1.00 94.56 94 ARG A N 1
ATOM 672 C CA . ARG A 1 94 ? 3.210 -13.852 0.526 1.00 94.56 94 ARG A CA 1
ATOM 673 C C . ARG A 1 94 ? 4.482 -13.660 1.325 1.00 94.56 94 ARG A C 1
ATOM 675 O O . ARG A 1 94 ? 5.478 -13.154 0.814 1.00 94.56 94 ARG A O 1
ATOM 682 N N . MET A 1 95 ? 4.461 -14.037 2.590 1.00 90.94 95 MET A N 1
ATOM 683 C CA . MET A 1 95 ? 5.553 -13.771 3.519 1.00 90.94 95 MET A CA 1
ATOM 684 C C . MET A 1 95 ? 6.815 -14.546 3.145 1.00 90.94 95 MET A C 1
ATOM 686 O O . MET A 1 95 ? 7.915 -13.999 3.226 1.00 90.94 95 MET A O 1
ATOM 690 N N . ASP A 1 96 ? 6.664 -15.790 2.698 1.00 90.62 96 ASP A N 1
ATOM 691 C CA . ASP A 1 96 ? 7.795 -16.602 2.246 1.00 90.62 96 ASP A CA 1
ATOM 692 C C . ASP A 1 96 ? 8.419 -16.023 0.967 1.00 90.62 96 ASP A C 1
ATOM 694 O O . ASP A 1 96 ? 9.646 -15.934 0.874 1.00 90.62 96 ASP A O 1
ATOM 698 N N . ASP A 1 97 ? 7.598 -15.515 0.040 1.00 92.06 97 ASP A N 1
ATOM 699 C CA . ASP A 1 97 ? 8.082 -14.829 -1.163 1.00 92.06 97 ASP A CA 1
ATOM 700 C C . ASP A 1 97 ? 8.863 -13.560 -0.782 1.00 92.06 97 ASP A C 1
ATOM 702 O O . ASP A 1 97 ? 9.973 -13.356 -1.279 1.00 92.06 97 ASP A O 1
ATOM 706 N N . PHE A 1 98 ? 8.358 -12.754 0.163 1.00 91.38 98 PHE A N 1
ATOM 707 C CA . PHE A 1 98 ? 9.034 -11.542 0.645 1.00 91.38 98 PHE A CA 1
ATOM 708 C C . PHE A 1 98 ? 10.421 -11.846 1.227 1.00 91.38 98 PHE A C 1
ATOM 710 O O . PHE A 1 98 ? 11.405 -11.180 0.897 1.00 91.38 98 PHE A O 1
ATOM 717 N N . TRP A 1 99 ? 10.517 -12.845 2.109 1.00 88.62 99 TRP A N 1
ATOM 718 C CA . TRP A 1 99 ? 11.777 -13.184 2.781 1.00 88.62 99 TRP A CA 1
ATOM 719 C C . TRP A 1 99 ? 12.725 -14.027 1.927 1.00 88.62 99 TRP A C 1
ATOM 721 O O . TRP A 1 99 ? 13.897 -14.150 2.282 1.00 88.62 99 TRP A O 1
ATOM 731 N N . SER A 1 100 ? 12.260 -14.562 0.795 1.00 89.19 100 SER A N 1
ATOM 732 C CA . SER A 1 100 ? 13.128 -15.195 -0.204 1.00 89.19 100 SER A CA 1
ATOM 733 C C . SER A 1 100 ? 13.972 -14.184 -0.997 1.00 89.19 100 SER A C 1
ATOM 735 O O . SER A 1 100 ? 14.986 -14.567 -1.588 1.00 89.19 100 SER A O 1
ATOM 737 N N . LYS A 1 101 ? 13.588 -12.896 -0.996 1.00 85.69 101 LYS A N 1
ATOM 738 C CA . LYS A 1 101 ? 14.302 -11.826 -1.706 1.00 85.69 101 LYS A CA 1
ATOM 739 C C . LYS A 1 101 ? 15.656 -11.519 -1.068 1.00 85.69 101 LYS A C 1
ATOM 741 O O . LYS A 1 101 ? 15.811 -11.478 0.153 1.00 85.69 101 LYS A O 1
ATOM 746 N N . ASP A 1 102 ? 16.645 -11.222 -1.912 1.00 82.94 102 ASP A N 1
ATOM 747 C CA . ASP A 1 102 ? 17.957 -10.746 -1.468 1.00 82.94 102 ASP A CA 1
ATOM 748 C C . ASP A 1 102 ? 17.916 -9.233 -1.216 1.00 82.94 102 ASP A C 1
ATOM 750 O O . ASP A 1 102 ? 18.367 -8.422 -2.029 1.00 82.94 102 ASP A O 1
ATOM 754 N N . TRP A 1 103 ? 17.399 -8.849 -0.049 1.00 79.81 103 TRP A N 1
ATOM 755 C CA . TRP A 1 103 ? 17.268 -7.451 0.379 1.00 79.81 103 TRP A CA 1
ATOM 756 C C . TRP A 1 103 ? 18.593 -6.673 0.423 1.00 79.81 103 TRP A C 1
ATOM 758 O O . TRP A 1 103 ? 18.584 -5.442 0.435 1.00 79.81 103 TRP A O 1
ATOM 768 N N . SER A 1 104 ? 19.748 -7.352 0.385 1.00 73.12 104 SER A N 1
ATOM 769 C CA . SER A 1 104 ? 21.049 -6.683 0.248 1.00 73.12 104 SER A CA 1
ATOM 770 C C . SER A 1 104 ? 21.268 -6.072 -1.144 1.00 73.12 104 SER A C 1
ATOM 772 O O . SER A 1 104 ? 22.036 -5.114 -1.294 1.00 73.12 104 SER A O 1
ATOM 774 N N . LYS A 1 105 ? 20.580 -6.602 -2.163 1.00 71.62 105 LYS A N 1
ATOM 775 C CA . LYS A 1 105 ? 20.640 -6.147 -3.557 1.00 71.62 105 LYS A CA 1
ATOM 776 C C . LYS A 1 105 ? 19.507 -5.196 -3.926 1.00 71.62 105 LYS A C 1
ATOM 778 O O . LYS A 1 105 ? 19.729 -4.344 -4.779 1.00 71.62 105 LYS A O 1
ATOM 783 N N . GLU A 1 106 ? 18.369 -5.281 -3.238 1.00 66.62 106 GLU A N 1
ATOM 784 C CA . GLU A 1 106 ? 17.179 -4.454 -3.506 1.00 66.62 106 GLU A CA 1
ATOM 785 C C . GLU A 1 106 ? 17.298 -2.989 -3.037 1.00 66.62 106 GLU A C 1
ATOM 787 O O . GLU A 1 106 ? 16.435 -2.174 -3.342 1.00 66.62 106 GLU A O 1
ATOM 792 N N . LYS A 1 107 ? 18.378 -2.640 -2.314 1.00 53.62 107 LYS A N 1
ATOM 793 C CA . LYS A 1 107 ? 18.801 -1.283 -1.895 1.00 53.62 107 LYS A CA 1
ATOM 794 C C . LYS A 1 107 ? 17.680 -0.225 -1.838 1.00 53.62 107 LYS A C 1
ATOM 796 O O . LYS A 1 107 ? 17.703 0.750 -2.591 1.00 53.62 107 LYS A O 1
ATOM 801 N N . ALA A 1 108 ? 16.797 -0.345 -0.846 1.00 48.59 108 ALA A N 1
ATOM 802 C CA . ALA A 1 108 ? 16.129 0.822 -0.275 1.00 48.59 108 ALA A CA 1
ATOM 803 C C . ALA A 1 108 ? 17.190 1.639 0.505 1.00 48.59 108 ALA A C 1
ATOM 805 O O . ALA A 1 108 ? 17.825 1.116 1.426 1.00 48.59 108 ALA A O 1
ATOM 806 N N . PRO A 1 109 ? 17.493 2.883 0.120 1.00 42.25 109 PRO A N 1
ATOM 807 C CA . PRO A 1 109 ? 18.456 3.726 0.826 1.00 42.25 109 PRO A CA 1
ATOM 808 C C . PRO A 1 109 ? 17.925 4.112 2.204 1.00 42.25 109 PRO A C 1
ATOM 810 O O . PRO A 1 109 ? 16.748 4.387 2.365 1.00 42.25 109 PRO A O 1
ATOM 813 N N . GLY A 1 110 ? 18.804 4.166 3.205 1.00 47.88 110 GLY A N 1
ATOM 814 C CA . GLY A 1 110 ? 18.443 4.642 4.547 1.00 47.88 110 GLY A CA 1
ATOM 815 C C . GLY A 1 110 ? 17.772 3.605 5.452 1.00 47.88 110 GLY A C 1
ATOM 816 O O . GLY A 1 110 ? 17.647 3.849 6.649 1.00 47.88 110 GLY A O 1
ATOM 817 N N . TRP A 1 111 ? 17.423 2.426 4.935 1.00 56.12 111 TRP A N 1
ATOM 818 C CA . TRP A 1 111 ? 16.890 1.332 5.742 1.00 56.12 111 TRP A CA 1
ATOM 819 C C . TRP A 1 111 ? 18.033 0.473 6.300 1.00 56.12 111 TRP A C 1
ATOM 821 O O . TRP A 1 111 ? 18.934 0.102 5.538 1.00 56.12 111 TRP A O 1
ATOM 831 N N . PRO A 1 112 ? 18.037 0.103 7.599 1.00 55.25 112 PRO A N 1
ATOM 832 C CA . PRO A 1 112 ? 18.854 -1.022 8.033 1.00 55.25 112 PRO A CA 1
ATOM 833 C C . PRO A 1 112 ? 18.428 -2.222 7.185 1.00 55.25 112 PRO A C 1
ATOM 835 O O . PRO A 1 112 ? 17.236 -2.492 7.047 1.00 55.25 112 PRO A O 1
ATOM 838 N N . THR A 1 113 ? 19.395 -2.881 6.550 1.00 63.84 113 THR A N 1
ATOM 839 C CA . THR A 1 113 ? 19.145 -3.975 5.606 1.00 63.84 113 THR A CA 1
ATOM 840 C C . THR A 1 113 ? 18.202 -4.981 6.261 1.00 63.84 113 THR A C 1
ATOM 842 O O . THR A 1 113 ? 18.517 -5.491 7.338 1.00 63.84 113 THR A O 1
ATOM 845 N N . LEU A 1 114 ? 17.030 -5.211 5.657 1.00 73.19 114 LEU A N 1
ATOM 846 C CA . LEU A 1 114 ? 16.086 -6.206 6.156 1.00 73.19 114 LEU A CA 1
ATOM 847 C C . LEU A 1 114 ? 16.799 -7.564 6.172 1.00 73.19 114 LEU A C 1
ATOM 849 O O . LEU A 1 114 ? 17.301 -8.021 5.148 1.00 73.19 114 LEU A O 1
ATOM 853 N N . ASP A 1 115 ? 16.888 -8.173 7.352 1.00 71.75 115 ASP A N 1
ATOM 854 C CA . ASP A 1 115 ? 17.555 -9.455 7.569 1.00 71.75 115 ASP A CA 1
ATOM 855 C C . ASP A 1 115 ? 16.480 -10.483 7.934 1.00 71.75 115 ASP A C 1
ATOM 857 O O . ASP A 1 115 ? 15.877 -10.352 9.003 1.00 71.75 115 ASP A O 1
ATOM 861 N N . PRO A 1 116 ? 16.252 -11.522 7.112 1.00 74.44 116 PRO A N 1
ATOM 862 C CA . PRO A 1 116 ? 15.269 -12.569 7.397 1.00 74.44 116 PRO A CA 1
ATOM 863 C C . PRO A 1 116 ? 15.415 -13.224 8.782 1.00 74.44 116 PRO A C 1
ATOM 865 O O . PRO A 1 116 ? 14.447 -13.756 9.318 1.00 74.44 116 PRO A O 1
ATOM 868 N N . ASN A 1 117 ? 16.611 -13.184 9.382 1.00 77.12 117 ASN A N 1
ATOM 869 C CA . ASN A 1 117 ? 16.895 -13.792 10.684 1.00 77.12 117 ASN A CA 1
ATOM 870 C C . ASN A 1 117 ? 16.776 -12.821 11.868 1.00 77.12 117 ASN A C 1
ATOM 872 O O . ASN A 1 117 ? 16.842 -13.260 13.017 1.00 77.12 117 ASN A O 1
ATOM 876 N N . ARG A 1 118 ? 16.673 -11.508 11.625 1.00 76.00 118 ARG A N 1
ATOM 877 C CA . ARG A 1 118 ? 16.695 -10.481 12.687 1.00 76.00 118 ARG A CA 1
ATOM 878 C C . ARG A 1 118 ? 15.540 -9.496 12.605 1.00 76.00 118 ARG A C 1
ATOM 880 O O . ARG A 1 118 ? 15.118 -8.974 13.636 1.00 76.00 118 ARG A O 1
ATOM 887 N N . SER A 1 119 ? 15.050 -9.218 11.404 1.00 79.62 119 SER A N 1
ATOM 888 C CA . SER A 1 119 ? 13.939 -8.307 11.185 1.00 79.62 119 SER A CA 1
ATOM 889 C C . SER A 1 119 ? 12.635 -8.950 11.652 1.00 79.62 119 SER A C 1
ATOM 891 O O . SER A 1 119 ? 12.399 -10.139 11.429 1.00 79.62 119 SER A O 1
ATOM 893 N N . PRO A 1 120 ? 11.758 -8.185 12.316 1.00 79.38 120 PRO A N 1
ATOM 894 C CA . PRO A 1 120 ? 10.470 -8.716 12.717 1.00 79.38 120 PRO A CA 1
ATOM 895 C C . PRO A 1 120 ? 9.604 -8.986 11.479 1.00 79.38 120 PRO A C 1
ATOM 897 O O . PRO A 1 120 ? 9.663 -8.239 10.506 1.00 79.38 120 PRO A O 1
ATOM 900 N N . ARG A 1 121 ? 8.738 -10.008 11.532 1.00 79.88 121 ARG A N 1
ATOM 901 C CA . ARG A 1 121 ? 7.872 -10.384 10.393 1.00 79.88 121 ARG A CA 1
ATOM 902 C C . ARG A 1 121 ? 7.011 -9.227 9.875 1.00 79.88 121 ARG A C 1
ATOM 904 O O . ARG A 1 121 ? 6.824 -9.105 8.674 1.00 79.88 121 ARG A O 1
ATOM 911 N N . TRP A 1 122 ? 6.551 -8.339 10.761 1.00 80.44 122 TRP A N 1
ATOM 912 C CA . TRP A 1 122 ? 5.766 -7.157 10.382 1.00 80.44 122 TRP A CA 1
ATOM 913 C C . TRP A 1 122 ? 6.571 -6.102 9.602 1.00 80.44 122 TRP A C 1
ATOM 915 O O . TRP A 1 122 ? 5.993 -5.114 9.164 1.00 80.44 122 TRP A O 1
ATOM 925 N N . ALA A 1 123 ? 7.890 -6.260 9.445 1.00 82.44 123 ALA A N 1
ATOM 926 C CA . ALA A 1 123 ? 8.701 -5.409 8.577 1.00 82.44 123 ALA A CA 1
ATOM 927 C C . ALA A 1 123 ? 8.526 -5.735 7.086 1.00 82.44 123 ALA A C 1
ATOM 929 O O . ALA A 1 123 ? 8.894 -4.909 6.256 1.00 82.44 123 ALA A O 1
ATOM 930 N N . ALA A 1 124 ? 7.958 -6.899 6.754 1.00 89.38 124 ALA A N 1
ATOM 931 C CA . ALA A 1 124 ? 7.579 -7.212 5.385 1.00 89.38 124 ALA A CA 1
ATOM 932 C C . ALA A 1 124 ? 6.496 -6.254 4.887 1.00 89.38 124 ALA A C 1
ATOM 934 O O . ALA A 1 124 ? 5.620 -5.885 5.663 1.00 89.38 124 ALA A O 1
ATOM 935 N N . PHE A 1 125 ? 6.528 -5.867 3.615 1.00 92.62 125 PHE A N 1
ATOM 936 C CA . PHE A 1 125 ? 5.573 -4.938 3.004 1.00 92.62 125 PHE A CA 1
ATOM 937 C C . PHE A 1 125 ? 5.146 -5.419 1.615 1.00 92.62 125 PHE A C 1
ATOM 939 O O . PHE A 1 125 ? 5.898 -6.120 0.939 1.00 92.62 125 PHE A O 1
ATOM 946 N N . ILE A 1 126 ? 3.945 -5.046 1.170 1.00 96.00 126 ILE A N 1
ATOM 947 C CA . ILE A 1 126 ? 3.506 -5.343 -0.201 1.00 96.00 126 ILE A CA 1
ATOM 948 C C . ILE A 1 126 ? 4.115 -4.316 -1.149 1.00 96.00 126 ILE A C 1
ATOM 950 O O . ILE A 1 126 ? 4.798 -4.697 -2.100 1.00 96.00 126 ILE A O 1
ATOM 954 N N . ILE A 1 127 ? 3.927 -3.028 -0.849 1.00 94.44 127 ILE A N 1
ATOM 955 C CA . ILE A 1 127 ? 4.477 -1.927 -1.640 1.00 94.44 127 ILE A CA 1
ATOM 956 C C . ILE A 1 127 ? 5.190 -0.920 -0.741 1.00 94.44 127 ILE A C 1
ATOM 958 O O . ILE A 1 127 ? 4.639 -0.487 0.267 1.00 94.44 127 ILE A O 1
ATOM 962 N N . HIS A 1 128 ? 6.385 -0.518 -1.157 1.00 90.19 128 HIS A N 1
ATOM 963 C CA . HIS A 1 128 ? 7.083 0.664 -0.679 1.00 90.19 128 HIS A CA 1
ATOM 964 C C . HIS A 1 128 ? 6.961 1.789 -1.713 1.00 90.19 128 HIS A C 1
ATOM 966 O O . HIS A 1 128 ? 7.230 1.577 -2.898 1.00 90.19 128 HIS A O 1
ATOM 972 N N . ILE A 1 129 ? 6.549 2.974 -1.269 1.00 88.38 129 ILE A N 1
ATOM 973 C CA . ILE A 1 129 ? 6.309 4.156 -2.097 1.00 88.38 129 ILE A CA 1
ATOM 974 C C . ILE A 1 129 ? 7.324 5.223 -1.718 1.00 88.38 129 ILE A C 1
ATOM 976 O O . ILE A 1 129 ? 7.219 5.848 -0.663 1.00 88.38 129 ILE A O 1
ATOM 980 N N . GLY A 1 130 ? 8.297 5.419 -2.600 1.00 80.50 130 GLY A N 1
ATOM 981 C CA . GLY A 1 130 ? 9.319 6.442 -2.461 1.00 80.50 130 GLY A CA 1
ATOM 982 C C . GLY A 1 130 ? 8.947 7.779 -3.106 1.00 80.50 130 GLY A C 1
ATOM 983 O O . GLY A 1 130 ? 7.865 7.979 -3.666 1.00 80.50 130 GLY A O 1
ATOM 984 N N . ARG A 1 131 ? 9.911 8.702 -3.055 1.00 77.00 131 ARG A N 1
ATOM 985 C CA . ARG A 1 131 ? 9.820 10.122 -3.454 1.00 77.00 131 ARG A CA 1
ATOM 986 C C . ARG A 1 131 ? 8.917 10.392 -4.661 1.00 77.00 131 ARG A C 1
ATOM 988 O O . ARG A 1 131 ? 9.158 9.871 -5.755 1.00 77.00 131 ARG A O 1
ATOM 995 N N . GLN A 1 132 ? 7.937 11.280 -4.467 1.00 80.69 132 GLN A N 1
ATOM 996 C CA . GLN A 1 132 ? 7.007 11.786 -5.489 1.00 80.69 132 GLN A CA 1
ATOM 997 C C . GLN A 1 132 ? 6.245 10.702 -6.265 1.00 80.69 132 GLN A C 1
ATOM 999 O O . GLN A 1 132 ? 5.646 11.001 -7.294 1.00 80.69 132 GLN A O 1
ATOM 1004 N N . SER A 1 133 ? 6.307 9.446 -5.826 1.00 88.00 133 SER A N 1
ATOM 1005 C CA . SER A 1 133 ? 5.679 8.340 -6.532 1.00 88.00 133 SER A CA 1
ATOM 1006 C C . SER A 1 133 ? 4.268 8.131 -6.028 1.00 88.00 133 SER A C 1
ATOM 1008 O O . SER A 1 133 ? 3.936 8.462 -4.890 1.00 88.00 133 SER A O 1
ATOM 1010 N N . GLU A 1 134 ? 3.440 7.570 -6.890 1.00 91.44 134 GLU A N 1
ATOM 1011 C CA . GLU A 1 134 ? 2.028 7.380 -6.627 1.00 91.44 134 GLU A CA 1
ATOM 1012 C C . GLU A 1 134 ? 1.640 5.918 -6.789 1.00 91.44 134 GLU A C 1
ATOM 1014 O O . GLU A 1 134 ? 2.034 5.266 -7.753 1.00 91.44 134 GLU A O 1
ATOM 1019 N N . VAL A 1 135 ? 0.829 5.425 -5.858 1.00 96.31 135 VAL A N 1
ATOM 1020 C CA . VAL A 1 135 ? 0.096 4.169 -5.989 1.00 96.31 135 VAL A CA 1
ATOM 1021 C C . VAL A 1 135 ? -1.394 4.466 -5.962 1.00 96.31 135 VAL A C 1
ATOM 1023 O O . VAL A 1 135 ? -1.898 5.087 -5.024 1.00 96.31 135 VAL A O 1
ATOM 1026 N N . GLU A 1 136 ? -2.106 3.983 -6.974 1.00 96.00 136 GLU A N 1
ATOM 1027 C CA . GLU A 1 136 ? -3.546 4.177 -7.100 1.00 96.00 136 GLU A CA 1
ATOM 1028 C C . GLU A 1 136 ? -4.270 2.894 -7.507 1.00 96.00 136 GLU A C 1
ATOM 1030 O O . GLU A 1 136 ? -3.839 2.201 -8.424 1.00 96.00 136 GLU A O 1
ATOM 1035 N N . GLY A 1 137 ? -5.439 2.637 -6.914 1.00 96.56 137 GLY A N 1
ATOM 1036 C CA . GLY A 1 137 ? -6.417 1.729 -7.517 1.00 96.56 137 GLY A CA 1
ATOM 1037 C C . GLY A 1 137 ? -6.109 0.249 -7.312 1.00 96.56 137 GLY A C 1
ATOM 1038 O O . GLY A 1 137 ? -6.402 -0.559 -8.190 1.00 96.56 137 GLY A O 1
ATOM 1039 N N . PHE A 1 138 ? -5.554 -0.118 -6.156 1.00 98.62 138 PHE A N 1
ATOM 1040 C CA . PHE A 1 138 ? -5.263 -1.508 -5.797 1.00 98.62 138 PHE A CA 1
ATOM 1041 C C . PHE A 1 138 ? -5.983 -1.942 -4.525 1.00 98.62 138 PHE A C 1
ATOM 1043 O O . PHE A 1 138 ? -6.127 -1.161 -3.587 1.00 98.62 138 PHE A O 1
ATOM 1050 N N . THR A 1 139 ? -6.357 -3.217 -4.450 1.00 98.31 139 THR A N 1
ATOM 1051 C CA . THR A 1 139 ? -6.477 -3.902 -3.159 1.00 98.31 139 THR A CA 1
ATOM 1052 C C . THR A 1 139 ? -5.118 -4.482 -2.776 1.00 98.31 139 THR A C 1
ATOM 1054 O O . THR A 1 139 ? -4.564 -5.280 -3.527 1.00 98.31 139 THR A O 1
ATOM 1057 N N . LEU A 1 140 ? -4.617 -4.124 -1.597 1.00 98.25 140 LEU A N 1
ATOM 1058 C CA . LEU A 1 140 ? -3.402 -4.640 -0.976 1.00 98.25 140 LEU A CA 1
ATOM 1059 C C . LEU A 1 140 ? -3.792 -5.496 0.231 1.00 98.25 140 LEU A C 1
ATOM 1061 O O . LEU A 1 140 ? -4.472 -5.023 1.146 1.00 98.25 140 LEU A O 1
ATOM 1065 N N . THR A 1 141 ? -3.381 -6.759 0.234 1.00 96.56 141 THR A N 1
ATOM 1066 C CA . THR A 1 141 ? -3.639 -7.681 1.346 1.00 96.56 141 THR A CA 1
ATOM 1067 C C . THR A 1 141 ? -2.581 -8.780 1.404 1.00 96.56 141 THR A C 1
ATOM 1069 O O . THR A 1 141 ? -1.826 -8.965 0.454 1.00 96.56 141 THR A O 1
ATOM 1072 N N . TRP A 1 142 ? -2.511 -9.506 2.513 1.00 95.38 142 TRP A N 1
ATOM 1073 C CA . TRP A 1 142 ? -1.618 -10.654 2.671 1.00 95.38 142 TRP A CA 1
ATOM 1074 C C . TRP A 1 142 ? -2.402 -11.958 2.532 1.00 95.38 142 TRP A C 1
ATOM 1076 O O . TRP A 1 142 ? -3.598 -11.998 2.829 1.00 95.38 142 TRP A O 1
ATOM 1086 N N . GLU A 1 143 ? -1.735 -13.027 2.098 1.00 93.31 143 GLU A N 1
ATOM 1087 C CA . GLU A 1 143 ? -2.289 -14.376 2.216 1.00 93.31 143 GLU A CA 1
ATOM 1088 C C . GLU A 1 143 ? -2.568 -14.687 3.700 1.00 93.31 143 GLU A C 1
ATOM 1090 O O . GLU A 1 143 ? -1.983 -14.093 4.612 1.00 93.31 143 GLU A O 1
ATOM 1095 N N . GLU A 1 144 ? -3.562 -15.534 3.963 1.00 78.56 144 GLU A N 1
ATOM 1096 C CA . GLU A 1 144 ? -4.173 -15.664 5.288 1.00 78.56 144 GLU A CA 1
ATOM 1097 C C . GLU A 1 144 ? -3.145 -15.821 6.424 1.00 78.56 144 GLU A C 1
ATOM 1099 O O . GLU A 1 144 ? -2.279 -16.691 6.401 1.00 78.56 144 GLU A O 1
ATOM 1104 N N . ASN A 1 145 ? -3.299 -15.007 7.475 1.00 69.81 145 ASN A N 1
ATOM 1105 C CA . ASN A 1 145 ? -2.449 -14.962 8.676 1.00 69.81 145 ASN A CA 1
ATOM 1106 C C . ASN A 1 145 ? -1.032 -14.396 8.488 1.00 69.81 145 ASN A C 1
ATOM 1108 O O . ASN A 1 145 ? -0.311 -14.235 9.476 1.00 69.81 145 ASN A O 1
ATOM 1112 N N . GLU A 1 146 ? -0.639 -13.997 7.281 1.00 72.00 146 GLU A N 1
ATOM 1113 C CA . GLU A 1 146 ? 0.722 -13.544 6.982 1.00 72.00 146 GLU A CA 1
ATOM 1114 C C . GLU A 1 146 ? 0.986 -12.060 7.290 1.00 72.00 146 GLU A C 1
ATOM 1116 O O . GLU A 1 146 ? 1.929 -11.477 6.783 1.00 72.00 146 GLU A O 1
ATOM 1121 N N . ARG A 1 147 ? 0.190 -11.459 8.182 1.00 76.25 147 ARG A N 1
ATOM 1122 C CA . ARG A 1 147 ? 0.139 -10.036 8.582 1.00 76.25 147 ARG A CA 1
ATOM 1123 C C . ARG A 1 147 ? 1.487 -9.265 8.476 1.00 76.25 147 ARG A C 1
ATOM 1125 O O . ARG A 1 147 ? 2.203 -9.114 9.469 1.00 76.25 147 ARG A O 1
ATOM 1132 N N . GLY A 1 148 ? 1.807 -8.728 7.296 1.00 89.31 148 GLY A N 1
ATOM 1133 C CA . GLY A 1 148 ? 2.871 -7.740 7.053 1.00 89.31 148 GLY A CA 1
ATOM 1134 C C . GLY A 1 148 ? 2.297 -6.324 6.925 1.00 89.31 148 GLY A C 1
ATOM 1135 O O . GLY A 1 148 ? 1.169 -6.070 7.349 1.00 89.31 148 GLY A O 1
ATOM 1136 N N . ARG A 1 149 ? 3.044 -5.384 6.346 1.00 93.00 149 ARG A N 1
ATOM 1137 C CA . ARG A 1 149 ? 2.569 -4.032 6.013 1.00 93.00 149 ARG A CA 1
ATOM 1138 C C . ARG A 1 149 ? 1.856 -4.033 4.665 1.00 93.00 149 ARG A C 1
ATOM 1140 O O . ARG A 1 149 ? 2.296 -4.726 3.751 1.00 93.00 149 ARG A O 1
ATOM 1147 N N . GLY A 1 150 ? 0.776 -3.274 4.526 1.00 95.56 150 GLY A N 1
ATOM 1148 C CA . GLY A 1 150 ? 0.125 -3.075 3.232 1.00 95.56 150 GLY A CA 1
ATOM 1149 C C . GLY A 1 150 ? 0.961 -2.153 2.355 1.00 95.56 150 GLY A C 1
ATOM 1150 O O . GLY A 1 150 ? 1.597 -2.594 1.400 1.00 95.56 150 GLY A O 1
ATOM 1151 N N . ALA A 1 151 ? 1.005 -0.882 2.735 1.00 93.38 151 ALA A N 1
ATOM 1152 C CA . ALA A 1 151 ? 1.847 0.117 2.099 1.00 93.38 151 ALA A CA 1
ATOM 1153 C C . ALA A 1 151 ? 2.836 0.715 3.094 1.00 93.38 151 ALA A C 1
ATOM 1155 O O . ALA A 1 151 ? 2.536 0.916 4.272 1.00 93.38 151 ALA A O 1
ATOM 1156 N N . ASP A 1 152 ? 4.014 1.012 2.587 1.00 88.94 152 ASP A N 1
ATOM 1157 C CA . ASP A 1 152 ? 5.093 1.647 3.307 1.00 88.94 152 ASP A CA 1
ATOM 1158 C C . ASP A 1 152 ? 5.476 2.928 2.564 1.00 88.94 152 ASP A C 1
ATOM 1160 O O . ASP A 1 152 ? 5.690 2.890 1.354 1.00 88.94 152 ASP A O 1
ATOM 1164 N N . LEU A 1 153 ? 5.461 4.070 3.247 1.00 83.56 153 LEU A N 1
ATOM 1165 C CA . LEU A 1 153 ? 5.678 5.377 2.635 1.00 83.56 153 LEU A CA 1
ATOM 1166 C C . LEU A 1 153 ? 7.008 5.940 3.118 1.00 83.56 153 LEU A C 1
ATOM 1168 O O . LEU A 1 153 ? 7.192 6.163 4.314 1.00 83.56 153 LEU A O 1
ATOM 1172 N N . GLU A 1 154 ? 7.908 6.221 2.183 1.00 75.00 154 GLU A N 1
ATOM 1173 C CA . GLU A 1 154 ? 9.049 7.091 2.433 1.00 75.00 154 GLU A CA 1
ATOM 1174 C C . GLU A 1 154 ? 8.558 8.525 2.199 1.00 75.00 154 GLU A C 1
ATOM 1176 O O . GLU A 1 154 ? 8.036 8.825 1.126 1.00 75.00 154 GLU A O 1
ATOM 1181 N N . GLY A 1 155 ? 8.662 9.413 3.196 1.00 65.56 155 GLY A N 1
ATOM 1182 C CA . GLY A 1 155 ? 8.285 10.829 3.038 1.00 65.56 155 GLY A CA 1
ATOM 1183 C C . GLY A 1 155 ? 8.909 11.500 1.794 1.00 65.56 155 GLY A C 1
ATOM 1184 O O . GLY A 1 155 ? 9.774 10.924 1.137 1.00 65.56 155 GLY A O 1
ATOM 1185 N N . LEU A 1 156 ? 8.522 12.750 1.491 1.00 68.56 156 LEU A N 1
ATOM 1186 C CA . LEU A 1 156 ? 8.809 13.494 0.242 1.00 68.56 156 LEU A CA 1
ATOM 1187 C C . LEU A 1 156 ? 7.808 13.199 -0.896 1.00 68.56 156 LEU A C 1
ATOM 1189 O O . LEU A 1 156 ? 8.183 12.714 -1.967 1.00 68.56 156 LEU A O 1
ATOM 1193 N N . PHE A 1 157 ? 6.529 13.530 -0.680 1.00 73.12 157 PHE A N 1
ATOM 1194 C CA . PHE A 1 157 ? 5.426 13.415 -1.658 1.00 73.12 157 PHE A CA 1
ATOM 1195 C C . PHE A 1 157 ? 5.073 11.994 -2.136 1.00 73.12 157 PHE A C 1
ATOM 1197 O O . PHE A 1 157 ? 4.502 11.834 -3.219 1.00 73.12 157 PHE A O 1
ATOM 1204 N N . ALA A 1 158 ? 5.382 10.949 -1.366 1.00 82.44 158 ALA A N 1
ATOM 1205 C CA . ALA A 1 158 ? 4.801 9.633 -1.632 1.00 82.44 158 ALA A CA 1
ATOM 1206 C C . ALA A 1 158 ? 3.270 9.720 -1.550 1.00 82.44 158 ALA A C 1
ATOM 1208 O O . ALA A 1 158 ? 2.725 10.272 -0.596 1.00 82.44 158 ALA A O 1
ATOM 1209 N N . THR A 1 159 ? 2.571 9.195 -2.550 1.00 86.00 159 THR A N 1
ATOM 1210 C CA . THR A 1 159 ? 1.111 9.241 -2.612 1.00 86.00 159 THR A CA 1
ATOM 1211 C C . THR A 1 159 ? 0.535 7.840 -2.687 1.00 86.00 159 THR A C 1
ATOM 1213 O O . THR A 1 159 ? 0.930 7.038 -3.527 1.00 86.00 159 THR A O 1
ATOM 1216 N N . ILE A 1 160 ? -0.448 7.558 -1.842 1.00 91.88 160 ILE A N 1
ATOM 1217 C CA . ILE A 1 160 ? -1.313 6.393 -1.971 1.00 91.88 160 ILE A CA 1
ATOM 1218 C C . ILE A 1 160 ? -2.763 6.841 -1.956 1.00 91.88 160 ILE A C 1
ATOM 1220 O O . ILE A 1 160 ? -3.219 7.506 -1.017 1.00 91.88 160 ILE A O 1
ATOM 1224 N N . ARG A 1 161 ? -3.506 6.475 -3.000 1.00 90.12 161 ARG A N 1
ATOM 1225 C CA . ARG A 1 161 ? -4.897 6.892 -3.103 1.00 90.12 161 ARG A CA 1
ATOM 1226 C C . ARG A 1 161 ? -5.823 5.887 -3.746 1.00 90.12 161 ARG A C 1
ATOM 1228 O O . ARG A 1 161 ? -5.423 5.109 -4.602 1.00 90.12 161 ARG A O 1
ATOM 1235 N N . ARG A 1 162 ? -7.104 5.949 -3.377 1.00 90.56 162 ARG A N 1
ATOM 1236 C CA . ARG A 1 162 ? -8.156 5.090 -3.951 1.00 90.56 162 ARG A CA 1
ATOM 1237 C C . ARG A 1 162 ? -7.800 3.597 -3.890 1.00 90.56 162 ARG A C 1
ATOM 1239 O O . ARG A 1 162 ? -8.158 2.842 -4.789 1.00 90.56 162 ARG A O 1
ATOM 1246 N N . CYS A 1 163 ? -7.078 3.176 -2.853 1.00 96.25 163 CYS A N 1
ATOM 1247 C CA . CYS A 1 163 ? -6.704 1.786 -2.612 1.00 96.25 163 CYS A CA 1
ATOM 1248 C C . CYS A 1 163 ? -7.544 1.174 -1.484 1.00 96.25 163 CYS A C 1
ATOM 1250 O O . CYS A 1 163 ? -8.120 1.875 -0.654 1.00 96.25 163 CYS A O 1
ATOM 1252 N N . LYS A 1 164 ? -7.584 -0.157 -1.422 1.00 96.00 164 LYS A N 1
ATOM 1253 C CA . LYS A 1 164 ? -8.100 -0.915 -0.278 1.00 96.00 164 LYS A CA 1
ATOM 1254 C C . LYS A 1 164 ? -6.936 -1.607 0.412 1.00 96.00 164 LYS A C 1
ATOM 1256 O O . LYS A 1 164 ? -6.194 -2.318 -0.250 1.00 96.00 164 LYS A O 1
ATOM 1261 N N . ILE A 1 165 ? -6.774 -1.425 1.714 1.00 96.56 165 ILE A N 1
ATOM 1262 C CA . ILE A 1 165 ? -5.705 -2.033 2.500 1.00 96.56 165 ILE A CA 1
ATOM 1263 C C . ILE A 1 165 ? -6.335 -2.836 3.632 1.00 96.56 165 ILE A C 1
ATOM 1265 O O . ILE A 1 165 ? -6.936 -2.267 4.548 1.00 96.56 165 ILE A O 1
ATOM 1269 N N . LEU A 1 166 ? -6.234 -4.161 3.518 1.00 94.06 166 LEU A N 1
ATOM 1270 C CA . LEU A 1 166 ? -7.067 -5.106 4.258 1.00 94.06 166 LEU A CA 1
ATOM 1271 C C . LEU A 1 166 ? -6.218 -6.189 4.929 1.00 94.06 166 LEU A C 1
ATOM 1273 O O . LEU A 1 166 ? -5.380 -6.810 4.269 1.00 94.06 166 LEU A O 1
ATOM 1277 N N . GLY A 1 167 ? -6.497 -6.496 6.198 1.00 91.75 167 GLY A N 1
ATOM 1278 C CA . GLY A 1 167 ? -5.933 -7.681 6.861 1.00 91.75 167 GLY A CA 1
ATOM 1279 C C . GLY A 1 167 ? -4.435 -7.604 7.183 1.00 91.75 167 GLY A C 1
ATOM 1280 O O . GLY A 1 167 ? -3.810 -8.626 7.473 1.00 91.75 167 GLY A O 1
ATOM 1281 N N . CYS A 1 168 ? -3.828 -6.420 7.121 1.00 93.69 168 CYS A N 1
ATOM 1282 C CA . CYS A 1 168 ? -2.405 -6.217 7.370 1.00 93.69 168 CYS A CA 1
ATOM 1283 C C . CYS A 1 168 ? -2.100 -6.093 8.873 1.00 93.69 168 CYS A C 1
ATOM 1285 O O . CYS A 1 168 ? -2.954 -5.765 9.699 1.00 93.69 168 CYS A O 1
ATOM 1287 N N . TYR A 1 169 ? -0.840 -6.309 9.256 1.00 91.06 169 TYR A N 1
ATOM 1288 C CA . TYR A 1 169 ? -0.378 -5.918 10.589 1.00 91.06 169 TYR A CA 1
ATOM 1289 C C . TYR A 1 169 ? -0.350 -4.397 10.702 1.00 91.06 169 TYR A C 1
ATOM 1291 O O . TYR A 1 169 ? -0.943 -3.847 11.622 1.00 91.06 169 TYR A O 1
ATOM 1299 N N . LEU A 1 170 ? 0.295 -3.726 9.745 1.00 90.25 170 LEU A N 1
ATOM 1300 C CA . LEU A 1 170 ? 0.192 -2.279 9.554 1.00 90.25 170 LEU A CA 1
ATOM 1301 C C . LEU A 1 170 ? -0.479 -2.055 8.200 1.00 90.25 170 LEU A C 1
ATOM 1303 O O . LEU A 1 170 ? 0.045 -2.523 7.195 1.00 90.25 170 LEU A O 1
ATOM 1307 N N . GLY A 1 171 ? -1.622 -1.382 8.136 1.00 93.12 171 GLY A N 1
ATOM 1308 C CA . GLY A 1 171 ? -2.245 -1.039 6.863 1.00 93.12 171 GLY A CA 1
ATOM 1309 C C . GLY A 1 171 ? -1.300 -0.142 6.069 1.00 93.12 171 GLY A C 1
ATOM 1310 O O . GLY A 1 171 ? -0.732 -0.560 5.059 1.00 93.12 171 GLY A O 1
ATOM 1311 N N . ILE A 1 172 ? -1.055 1.055 6.590 1.00 91.00 172 ILE A N 1
ATOM 1312 C CA . ILE A 1 172 ? -0.052 1.982 6.071 1.00 91.00 172 ILE A CA 1
ATOM 1313 C C . ILE A 1 172 ? 0.968 2.283 7.168 1.00 91.00 172 ILE A C 1
ATOM 1315 O O . ILE A 1 172 ? 0.594 2.587 8.300 1.00 91.00 172 ILE A O 1
ATOM 1319 N N . TYR A 1 173 ? 2.252 2.206 6.834 1.00 86.69 173 TYR A N 1
ATOM 1320 C CA . TYR A 1 173 ? 3.345 2.682 7.675 1.00 86.69 173 TYR A CA 1
ATOM 1321 C C . TYR A 1 173 ? 4.042 3.846 6.976 1.00 86.69 173 TYR A C 1
ATOM 1323 O O . TYR A 1 173 ? 4.642 3.662 5.924 1.00 86.69 173 TYR A O 1
ATOM 1331 N N . ASP A 1 174 ? 3.961 5.039 7.551 1.00 81.25 174 ASP A N 1
ATOM 1332 C CA . ASP A 1 174 ? 4.771 6.178 7.127 1.00 81.25 174 ASP A CA 1
ATOM 1333 C C . ASP A 1 174 ? 6.090 6.142 7.896 1.00 81.25 174 ASP A C 1
ATOM 1335 O O . ASP A 1 174 ? 6.116 6.311 9.118 1.00 81.25 174 ASP A O 1
ATOM 1339 N N . SER A 1 175 ? 7.181 5.879 7.181 1.00 70.12 175 SER A N 1
ATOM 1340 C CA . SER A 1 175 ? 8.494 5.659 7.767 1.00 70.12 175 SER A CA 1
ATOM 1341 C C . SER A 1 175 ? 9.284 6.942 8.024 1.00 70.12 175 SER A C 1
ATOM 1343 O O . SER A 1 175 ? 10.453 6.793 8.364 1.00 70.12 175 SER A O 1
ATOM 1345 N N . MET A 1 176 ? 8.695 8.141 7.838 1.00 61.12 176 MET A N 1
ATOM 1346 C CA . MET A 1 176 ? 9.327 9.476 7.850 1.00 61.12 176 MET A CA 1
ATOM 1347 C C . MET A 1 176 ? 10.852 9.447 7.674 1.00 61.12 176 MET A C 1
ATOM 1349 O O . MET A 1 176 ? 11.613 9.226 8.623 1.00 61.12 176 MET A O 1
ATOM 1353 N N . GLY A 1 177 ? 11.310 9.741 6.454 1.00 52.53 177 GLY A N 1
ATOM 1354 C CA . GLY A 1 177 ? 12.721 10.027 6.211 1.00 52.53 177 GLY A CA 1
ATOM 1355 C C . GLY A 1 177 ? 13.222 11.068 7.217 1.00 52.53 177 GLY A C 1
ATOM 1356 O O . GLY A 1 177 ? 12.498 11.987 7.587 1.00 52.53 177 GLY A O 1
ATOM 1357 N N . THR A 1 178 ? 14.454 10.914 7.692 1.00 48.72 178 THR A N 1
ATOM 1358 C CA . THR A 1 178 ? 15.079 11.723 8.754 1.00 48.72 178 THR A CA 1
ATOM 1359 C C . THR A 1 178 ? 15.308 13.200 8.386 1.00 48.72 178 THR A C 1
ATOM 1361 O O . THR A 1 178 ? 16.178 13.844 8.971 1.00 48.72 178 THR A O 1
ATOM 1364 N N . GLU A 1 179 ? 14.596 13.742 7.397 1.00 50.31 179 GLU A N 1
ATOM 1365 C CA . GLU A 1 179 ? 14.847 15.068 6.848 1.00 50.31 179 GLU A CA 1
ATOM 1366 C C . GLU A 1 179 ? 13.799 16.104 7.283 1.00 50.31 179 GLU A C 1
ATOM 1368 O O . GLU A 1 179 ? 12.598 15.877 7.159 1.00 50.31 179 GLU A O 1
ATOM 1373 N N . PRO A 1 180 ? 14.243 17.268 7.790 1.00 46.88 180 PRO A N 1
ATOM 1374 C CA . PRO A 1 180 ? 13.386 18.280 8.407 1.00 46.88 180 PRO A CA 1
ATOM 1375 C C . PRO A 1 180 ? 12.641 19.184 7.401 1.00 46.88 180 PRO A C 1
ATOM 1377 O O . PRO A 1 180 ? 12.465 20.370 7.666 1.00 46.88 180 PRO A O 1
ATOM 1380 N N . LEU A 1 181 ? 12.216 18.682 6.237 1.00 48.66 181 LEU A N 1
ATOM 1381 C CA . LEU A 1 181 ? 11.672 19.520 5.159 1.00 48.66 181 LEU A CA 1
ATOM 1382 C C . LEU A 1 181 ? 10.283 19.048 4.697 1.00 48.66 181 LEU A C 1
ATOM 1384 O O . LEU A 1 181 ? 10.184 18.115 3.914 1.00 48.66 181 LEU A O 1
ATOM 1388 N N . ALA A 1 182 ? 9.251 19.722 5.222 1.00 48.56 182 ALA A N 1
ATOM 1389 C CA . ALA A 1 182 ? 7.950 20.141 4.655 1.00 48.56 182 ALA A CA 1
ATOM 1390 C C . ALA A 1 182 ? 7.080 19.244 3.733 1.00 48.56 182 ALA A C 1
ATOM 1392 O O . ALA A 1 182 ? 5.917 19.593 3.529 1.00 48.56 182 ALA A O 1
ATOM 1393 N N . ASP A 1 183 ? 7.558 18.121 3.200 1.00 61.09 183 ASP A N 1
ATOM 1394 C CA . ASP A 1 183 ? 6.899 17.415 2.095 1.00 61.09 183 ASP A CA 1
ATOM 1395 C C . ASP A 1 183 ? 6.329 16.061 2.551 1.00 61.09 183 ASP A C 1
ATOM 1397 O O . ASP A 1 183 ? 6.958 15.002 2.454 1.00 61.09 183 ASP A O 1
ATOM 1401 N N . TRP A 1 184 ? 5.106 16.113 3.076 1.00 67.88 184 TRP A N 1
ATOM 1402 C CA . TRP A 1 184 ? 4.386 14.984 3.670 1.00 67.88 184 TRP A CA 1
ATOM 1403 C C . TRP A 1 184 ? 3.821 14.009 2.627 1.00 67.88 184 TRP A C 1
ATOM 1405 O O . TRP A 1 184 ? 3.526 14.417 1.497 1.00 67.88 184 TRP A O 1
ATOM 1415 N N . PRO A 1 185 ? 3.643 12.719 2.975 1.00 77.75 185 PRO A N 1
ATOM 1416 C CA . PRO A 1 185 ? 2.932 11.805 2.101 1.00 77.75 185 PRO A CA 1
ATOM 1417 C C . PRO A 1 185 ? 1.453 12.183 1.976 1.00 77.75 185 PRO A C 1
ATOM 1419 O O . PRO A 1 185 ? 0.836 12.720 2.898 1.00 77.75 185 PRO A O 1
ATOM 1422 N N . VAL A 1 186 ? 0.864 11.836 0.837 1.00 80.00 186 VAL A N 1
ATOM 1423 C CA . VAL A 1 186 ? -0.565 11.989 0.572 1.00 80.00 186 VAL A CA 1
ATOM 1424 C C . VAL A 1 186 ? -1.233 10.629 0.718 1.00 80.00 186 VAL A C 1
ATOM 1426 O O . VAL A 1 186 ? -0.984 9.711 -0.059 1.00 80.00 186 VAL A O 1
ATOM 1429 N N . ILE A 1 187 ? -2.104 10.501 1.715 1.00 83.62 187 ILE A N 1
ATOM 1430 C CA . ILE A 1 187 ? -2.951 9.324 1.923 1.00 83.62 187 ILE A CA 1
ATOM 1431 C C . ILE A 1 187 ? -4.383 9.791 1.682 1.00 83.62 187 ILE A C 1
ATOM 1433 O O . ILE A 1 187 ? -4.916 10.551 2.485 1.00 83.62 187 ILE A O 1
ATOM 1437 N N . GLU A 1 188 ? -5.001 9.389 0.573 1.00 82.19 188 GLU A 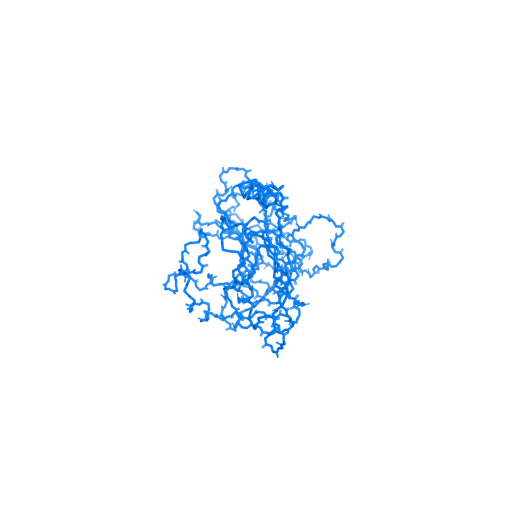N 1
ATOM 1438 C CA . GLU A 1 188 ? -6.283 9.955 0.131 1.00 82.19 188 GLU A CA 1
ATOM 1439 C C . GLU A 1 188 ? -7.252 8.886 -0.380 1.00 82.19 188 GLU A C 1
ATOM 1441 O O . GLU A 1 188 ? -6.938 8.116 -1.282 1.00 82.19 188 GLU A O 1
ATOM 1446 N N . GLY A 1 189 ? -8.490 8.865 0.111 1.00 80.06 189 GLY A N 1
ATOM 1447 C CA . GLY A 1 189 ? -9.517 8.050 -0.529 1.00 80.06 189 GLY A CA 1
ATOM 1448 C C . GLY A 1 189 ? -9.367 6.548 -0.384 1.00 80.06 189 GLY A C 1
ATOM 1449 O O . GLY A 1 189 ? -9.915 5.798 -1.191 1.00 80.06 189 GLY A O 1
ATOM 1450 N N . ASN A 1 190 ? -8.581 6.102 0.587 1.00 89.62 190 ASN A N 1
ATOM 1451 C CA . ASN A 1 190 ? -8.319 4.692 0.803 1.00 89.62 190 ASN A CA 1
ATOM 1452 C C . ASN A 1 190 ? -9.367 4.077 1.736 1.00 89.62 190 ASN A C 1
ATOM 1454 O O . ASN A 1 190 ? -9.870 4.741 2.640 1.00 89.62 190 ASN A O 1
ATOM 1458 N N . LEU A 1 191 ? -9.652 2.789 1.556 1.00 88.62 191 LEU A N 1
ATOM 1459 C CA . LEU A 1 191 ? -10.363 1.954 2.523 1.00 88.62 191 LEU A CA 1
ATOM 1460 C C . LEU A 1 191 ? -9.343 1.148 3.325 1.00 88.62 191 LEU A C 1
ATOM 1462 O O . LEU A 1 191 ? -8.679 0.284 2.764 1.00 88.62 191 LEU A O 1
ATOM 1466 N N . ILE A 1 192 ? -9.210 1.429 4.618 1.00 90.94 192 ILE A N 1
ATOM 1467 C CA . ILE A 1 192 ? -8.184 0.863 5.500 1.00 90.94 192 ILE A CA 1
ATOM 1468 C C . ILE A 1 192 ? -8.888 0.200 6.681 1.00 90.94 192 ILE A C 1
ATOM 1470 O O . ILE A 1 192 ? -9.227 0.865 7.662 1.00 90.94 192 ILE A O 1
ATOM 1474 N N . ILE A 1 193 ? -9.142 -1.102 6.563 1.00 88.56 193 ILE A N 1
ATOM 1475 C CA . ILE A 1 193 ? -9.981 -1.858 7.503 1.00 88.56 193 ILE A CA 1
ATOM 1476 C C . ILE A 1 193 ? -9.387 -3.237 7.803 1.00 88.56 193 ILE A C 1
ATOM 1478 O O . ILE A 1 193 ? -8.545 -3.733 7.054 1.00 88.56 193 ILE A O 1
ATOM 1482 N N . ASP A 1 194 ? -9.836 -3.868 8.888 1.00 89.69 194 ASP A N 1
ATOM 1483 C CA . ASP A 1 194 ? -9.426 -5.215 9.312 1.00 89.69 194 ASP A CA 1
ATOM 1484 C C . ASP A 1 194 ? -7.909 -5.386 9.529 1.00 89.69 194 ASP A C 1
ATOM 1486 O O . ASP A 1 194 ? -7.385 -6.501 9.519 1.00 89.69 194 ASP A O 1
ATOM 1490 N N . ASN A 1 195 ? -7.176 -4.289 9.738 1.00 90.56 195 ASN A N 1
ATOM 1491 C CA . ASN A 1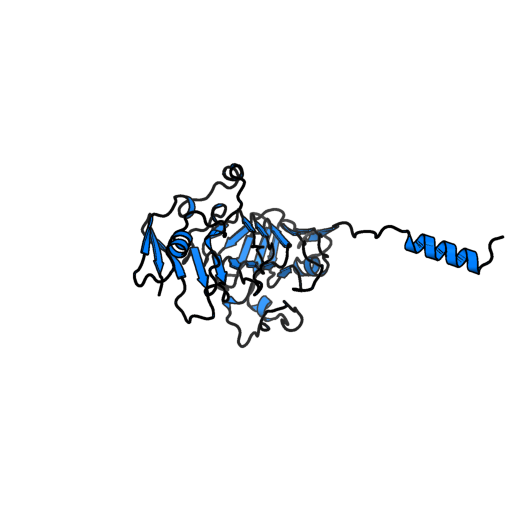 195 ? -5.755 -4.327 10.069 1.00 90.56 195 ASN A CA 1
ATOM 1492 C C . ASN A 1 195 ? -5.558 -4.352 11.591 1.00 90.56 195 ASN A C 1
ATOM 1494 O O . ASN A 1 195 ? -6.411 -3.886 12.351 1.00 90.56 195 ASN A O 1
ATOM 1498 N N . ARG A 1 196 ? -4.396 -4.819 12.066 1.00 87.19 196 ARG A N 1
ATOM 1499 C CA . ARG A 1 196 ? -4.034 -4.618 13.482 1.00 87.19 196 ARG A CA 1
ATOM 1500 C C . ARG A 1 196 ? -3.816 -3.130 13.771 1.00 87.19 196 ARG A C 1
ATOM 1502 O O . ARG A 1 196 ? -4.341 -2.605 14.743 1.00 87.19 196 ARG A O 1
ATOM 1509 N N . TYR A 1 197 ? -3.080 -2.447 12.905 1.00 85.94 197 TYR A N 1
ATOM 1510 C CA . TYR A 1 197 ? -2.957 -0.995 12.900 1.00 85.94 197 TYR A CA 1
ATOM 1511 C C . TYR A 1 197 ? -3.398 -0.474 11.533 1.00 85.94 197 TYR A C 1
ATOM 1513 O O . TYR A 1 197 ? -2.892 -0.960 10.528 1.00 85.94 197 TYR A O 1
ATOM 1521 N N . GLY A 1 198 ? -4.313 0.492 11.473 1.00 87.12 198 GLY A N 1
ATOM 1522 C CA . GLY A 1 198 ? -4.772 1.108 10.228 1.00 87.12 198 GLY A CA 1
ATOM 1523 C C . GLY A 1 198 ? -3.658 1.929 9.584 1.00 87.12 198 GLY A C 1
ATOM 1524 O O . GLY A 1 198 ? -3.071 1.503 8.592 1.00 87.12 198 GLY A O 1
ATOM 1525 N N . VAL A 1 199 ? -3.323 3.075 10.178 1.00 85.19 199 VAL A N 1
ATOM 1526 C CA . VAL A 1 199 ? -2.167 3.886 9.768 1.00 85.19 199 VAL A CA 1
ATOM 1527 C C . VAL A 1 199 ? -1.234 4.127 10.950 1.00 85.19 199 VAL A C 1
ATOM 1529 O O . VAL A 1 199 ? -1.675 4.485 12.043 1.00 85.19 199 VAL A O 1
ATOM 1532 N N . VAL A 1 200 ? 0.062 3.925 10.729 1.00 80.12 200 VAL A N 1
ATOM 1533 C CA . VAL A 1 200 ? 1.123 4.164 11.707 1.00 80.12 200 VAL A CA 1
ATOM 1534 C C . VAL A 1 200 ? 2.095 5.196 11.162 1.00 80.12 200 VAL A C 1
ATOM 1536 O O . VAL A 1 200 ? 2.642 5.004 10.081 1.00 80.12 200 VAL A O 1
ATOM 1539 N N . TRP A 1 201 ? 2.356 6.248 11.934 1.00 77.00 201 TRP A N 1
ATOM 1540 C CA . TRP A 1 201 ? 3.363 7.260 11.614 1.00 77.00 201 TRP A CA 1
ATOM 1541 C C . TRP A 1 201 ? 4.592 7.122 12.499 1.00 77.00 201 TRP A C 1
ATOM 1543 O O . TRP A 1 201 ? 4.494 7.125 13.729 1.00 77.00 201 TRP A O 1
ATOM 1553 N N . TYR A 1 202 ? 5.758 7.049 11.870 1.00 71.44 202 TYR A N 1
ATOM 1554 C CA . TYR A 1 202 ? 7.046 7.104 12.541 1.00 71.44 202 TYR A CA 1
ATOM 1555 C C . TYR A 1 202 ? 7.462 8.555 12.800 1.00 71.44 202 TYR A C 1
ATOM 1557 O O . TYR A 1 202 ? 7.800 9.280 11.881 1.00 71.44 202 TYR A O 1
ATOM 1565 N N . ILE A 1 203 ? 7.509 8.982 14.057 1.00 62.22 203 ILE A N 1
ATOM 1566 C CA . ILE A 1 203 ? 7.946 10.319 14.480 1.00 62.22 203 ILE A CA 1
ATOM 1567 C C . ILE A 1 203 ? 9.416 10.275 14.930 1.00 62.22 203 ILE A C 1
ATOM 1569 O O . ILE A 1 203 ? 9.757 10.337 16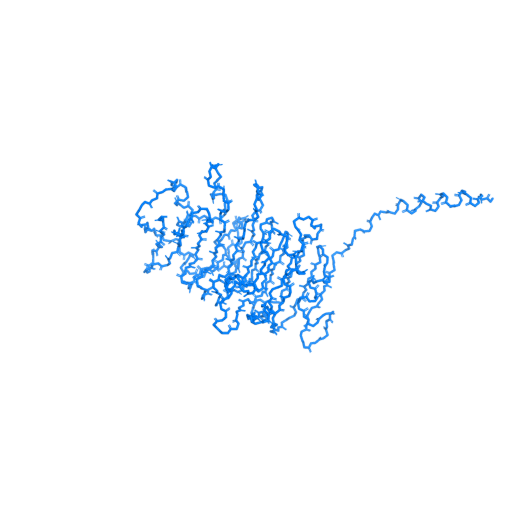.115 1.00 62.22 203 ILE A O 1
ATOM 1573 N N . GLY A 1 204 ? 10.322 10.100 13.969 1.00 52.53 204 GLY A N 1
ATOM 1574 C CA . GLY A 1 204 ? 11.764 10.014 14.205 1.00 52.53 204 GLY A CA 1
ATOM 1575 C C . GLY A 1 204 ? 12.378 11.320 14.720 1.00 52.53 204 GLY A C 1
ATOM 1576 O O . GLY A 1 204 ? 12.786 12.168 13.938 1.00 52.53 204 GLY A O 1
ATOM 1577 N N . GLY A 1 205 ? 12.502 11.484 16.041 1.00 48.16 205 GLY A N 1
ATOM 1578 C CA . GLY A 1 205 ? 13.341 12.526 16.659 1.00 48.16 205 GLY A CA 1
ATOM 1579 C C . GLY A 1 205 ? 12.879 13.983 16.481 1.00 48.16 205 GLY A C 1
ATOM 1580 O O . GLY A 1 205 ? 13.603 14.888 16.882 1.00 48.16 205 GLY A O 1
ATOM 1581 N N . CYS A 1 206 ? 11.686 14.230 15.934 1.00 46.22 206 CYS A N 1
ATOM 1582 C CA . CYS A 1 206 ? 11.140 15.573 15.667 1.00 46.22 206 CYS A CA 1
ATOM 1583 C C . CYS A 1 206 ? 10.555 16.267 16.915 1.00 46.22 206 CYS A C 1
ATOM 1585 O O . CYS A 1 206 ? 10.141 17.422 16.858 1.00 46.22 206 CYS A O 1
ATOM 1587 N N . ILE A 1 207 ? 10.501 15.566 18.048 1.00 47.53 207 ILE A N 1
ATOM 1588 C CA . ILE A 1 207 ? 9.832 16.033 19.269 1.00 47.53 207 ILE A CA 1
ATOM 1589 C C . ILE A 1 207 ? 10.607 17.129 20.054 1.00 47.53 207 ILE A C 1
ATOM 1591 O O . ILE A 1 207 ? 9.947 17.882 20.767 1.00 47.53 207 ILE A O 1
ATOM 1595 N N . PRO A 1 208 ? 11.941 17.350 19.947 1.00 36.53 208 PRO A N 1
ATOM 1596 C CA . PRO A 1 208 ? 12.591 18.369 20.785 1.00 36.53 208 PRO A CA 1
ATOM 1597 C C . PRO A 1 208 ? 12.537 19.814 20.262 1.00 36.53 208 PRO A C 1
ATOM 1599 O O . PRO A 1 208 ? 12.912 20.718 21.005 1.00 36.53 208 PRO A O 1
ATOM 1602 N N . SER A 1 209 ? 12.133 20.076 19.013 1.00 32.81 209 SER A N 1
ATOM 1603 C CA . SER A 1 209 ? 12.290 21.406 18.392 1.00 32.81 209 SER A CA 1
ATOM 1604 C C . SER A 1 209 ? 10.997 21.997 17.829 1.00 32.81 209 SER A C 1
ATOM 1606 O O . SER A 1 209 ? 10.984 22.515 16.722 1.00 32.81 209 SER A O 1
ATOM 1608 N N . GLY A 1 210 ? 9.900 21.961 18.592 1.00 38.94 210 GLY A N 1
ATOM 1609 C CA . GLY A 1 210 ? 8.736 22.820 18.323 1.00 38.94 210 GLY A CA 1
ATOM 1610 C C . GLY A 1 210 ? 8.043 22.617 16.968 1.00 38.94 210 GLY A C 1
ATOM 1611 O O . GLY A 1 210 ? 7.323 23.510 16.527 1.00 38.94 210 GLY A O 1
ATOM 1612 N N . TYR A 1 211 ? 8.245 21.473 16.309 1.00 39.09 211 TYR A N 1
ATOM 1613 C CA . TYR A 1 211 ? 7.540 21.136 15.076 1.00 39.09 211 TYR A CA 1
ATOM 1614 C C . TYR A 1 211 ? 6.124 20.659 15.397 1.00 39.09 211 TYR A C 1
ATOM 1616 O O . TYR A 1 211 ? 5.916 19.716 16.164 1.00 39.09 211 TYR A O 1
ATOM 1624 N N . CYS A 1 212 ? 5.144 21.338 14.809 1.00 41.56 212 CYS A N 1
ATOM 1625 C CA . CYS A 1 212 ? 3.736 21.043 14.990 1.00 41.56 212 CYS A CA 1
ATOM 1626 C C . CYS A 1 212 ? 3.327 19.897 14.059 1.00 41.56 212 CYS A C 1
ATOM 1628 O O . CYS A 1 212 ? 3.195 20.082 12.855 1.00 41.56 212 CYS A O 1
ATOM 1630 N N . LEU A 1 213 ? 2.981 18.744 14.634 1.00 47.66 213 LEU A N 1
ATOM 1631 C CA . LEU A 1 213 ? 2.145 17.740 13.958 1.00 47.66 213 LEU A CA 1
ATOM 1632 C C . LEU A 1 213 ? 0.746 18.306 13.586 1.00 47.66 213 LEU A C 1
ATOM 1634 O O . LEU A 1 213 ? -0.046 17.602 12.974 1.00 47.66 213 LEU A O 1
ATOM 1638 N N . ALA A 1 214 ? 0.440 19.562 13.947 1.00 40.88 214 ALA A N 1
ATOM 1639 C CA . ALA A 1 214 ? -0.760 20.305 13.555 1.00 40.88 214 ALA A CA 1
ATOM 1640 C C . ALA A 1 214 ? -0.782 20.735 12.073 1.00 40.88 214 ALA A C 1
ATOM 1642 O O . ALA A 1 214 ? -1.846 21.103 11.586 1.00 40.88 214 ALA A O 1
ATOM 1643 N N . ASP A 1 215 ? 0.355 20.684 11.366 1.00 46.06 215 ASP A N 1
ATOM 1644 C CA . ASP A 1 215 ? 0.397 20.915 9.911 1.00 46.06 215 ASP A CA 1
ATOM 1645 C C . ASP A 1 215 ? 0.118 19.629 9.117 1.00 46.06 215 ASP A C 1
ATOM 1647 O O . ASP A 1 215 ? -0.162 19.678 7.917 1.00 46.06 215 ASP A O 1
ATOM 1651 N N . ASN A 1 216 ? 0.148 18.465 9.780 1.00 49.75 216 ASN A N 1
ATOM 1652 C CA . ASN A 1 216 ? -0.427 17.269 9.196 1.00 49.75 216 ASN A CA 1
ATOM 1653 C C . ASN A 1 216 ? -1.937 17.485 9.144 1.00 49.75 216 ASN A C 1
ATOM 1655 O O . ASN A 1 216 ? -2.549 17.809 10.157 1.00 49.75 216 ASN A O 1
ATOM 1659 N N . ASN A 1 217 ? -2.532 17.316 7.967 1.00 53.19 217 ASN A N 1
ATOM 1660 C CA . ASN A 1 217 ? -3.953 17.514 7.688 1.00 53.19 217 ASN A CA 1
ATOM 1661 C C . ASN A 1 217 ? -4.814 16.443 8.414 1.00 53.19 217 ASN A C 1
ATOM 1663 O O . ASN A 1 217 ? -5.365 15.524 7.807 1.00 53.19 217 ASN A O 1
ATOM 1667 N N . TRP A 1 218 ? -4.803 16.495 9.750 1.00 56.34 218 TRP A N 1
ATOM 1668 C CA . TRP A 1 218 ? -5.339 15.545 10.734 1.00 56.34 218 TRP A CA 1
ATOM 1669 C C . TRP A 1 218 ? -6.565 16.121 11.442 1.00 56.34 218 TRP A C 1
ATOM 1671 O O . TRP A 1 218 ? -6.876 15.681 12.555 1.00 56.34 218 TRP A O 1
ATOM 1681 N N . TRP A 1 219 ? -7.224 17.099 10.802 1.00 52.38 219 TRP A N 1
ATOM 1682 C CA . TRP A 1 219 ? -8.192 17.995 11.425 1.00 52.38 219 TRP A CA 1
ATOM 1683 C C . TRP A 1 219 ? -9.117 17.263 12.380 1.00 52.38 219 TRP A C 1
ATOM 1685 O O . TRP A 1 219 ? -9.903 16.387 12.014 1.00 52.38 219 TRP A O 1
ATOM 1695 N N . GLU A 1 220 ? -8.996 17.678 13.629 1.00 52.91 220 GLU A N 1
ATOM 1696 C CA . GLU A 1 220 ? -9.861 17.340 14.734 1.00 52.91 220 GLU A CA 1
ATOM 1697 C C . GLU A 1 220 ? -9.851 15.846 15.123 1.00 52.91 220 GLU A C 1
ATOM 1699 O O . GLU A 1 220 ? -10.712 15.381 15.874 1.00 52.91 220 GLU A O 1
ATOM 1704 N N . THR A 1 221 ? -8.837 15.081 14.699 1.00 58.91 221 THR A N 1
ATOM 1705 C CA . THR A 1 221 ? -8.573 13.755 15.281 1.00 58.91 221 THR A CA 1
ATOM 1706 C C . THR A 1 221 ? -8.182 13.880 16.759 1.00 58.91 221 THR A C 1
ATOM 1708 O O . THR A 1 221 ? -7.598 14.879 17.194 1.00 58.91 221 THR A O 1
ATOM 1711 N N . THR A 1 222 ? -8.475 12.847 17.562 1.00 59.22 222 THR A N 1
ATOM 1712 C CA . THR A 1 222 ? -8.086 12.822 18.985 1.00 59.22 222 THR A CA 1
ATOM 1713 C C . THR A 1 222 ? -6.587 13.088 19.150 1.00 59.22 222 THR A C 1
ATOM 1715 O O . THR A 1 222 ? -6.225 13.938 19.960 1.00 59.22 222 THR A O 1
ATOM 1718 N N . VAL A 1 223 ? -5.745 12.484 18.304 1.00 58.34 223 VAL A N 1
ATOM 1719 C CA . VAL A 1 223 ? -4.280 12.660 18.318 1.00 58.34 223 VAL A CA 1
ATOM 1720 C C . VAL A 1 223 ? -3.874 14.106 18.086 1.00 58.34 223 VAL A C 1
ATOM 1722 O O . VAL A 1 223 ? -3.065 14.635 18.841 1.00 58.34 223 VAL A O 1
ATOM 1725 N N . GLU A 1 224 ? -4.453 14.778 17.087 1.00 57.91 224 GLU A N 1
ATOM 1726 C CA . GLU A 1 224 ? -4.134 16.179 16.790 1.00 57.91 224 GLU A CA 1
ATOM 1727 C C . GLU A 1 224 ? -4.454 17.097 17.972 1.00 57.91 224 GLU A C 1
ATOM 1729 O O . GLU A 1 224 ? -3.692 18.003 18.313 1.00 57.91 224 GLU A O 1
ATOM 1734 N N . SER A 1 225 ? -5.571 16.850 18.652 1.00 58.59 225 SER A N 1
ATOM 1735 C CA . SER A 1 225 ? -5.926 17.669 19.804 1.00 58.59 225 SER A CA 1
ATOM 1736 C C . SER A 1 225 ? -5.014 17.471 21.012 1.00 58.59 225 SER A C 1
ATOM 1738 O O . SER A 1 225 ? -4.820 18.415 21.775 1.00 58.59 225 SER A O 1
ATOM 1740 N N . GLU A 1 226 ? -4.427 16.287 21.173 1.00 56.03 226 GLU A N 1
ATOM 1741 C CA . GLU A 1 226 ? -3.452 16.023 22.229 1.00 56.03 226 GLU A CA 1
ATOM 1742 C C . GLU A 1 226 ? -2.064 16.579 21.879 1.00 56.03 226 GLU A C 1
ATOM 1744 O O . GLU A 1 226 ? -1.412 17.160 22.746 1.00 56.03 226 GLU A O 1
ATOM 1749 N N . ILE A 1 227 ? -1.662 16.515 20.599 1.00 54.78 227 ILE A N 1
ATOM 1750 C CA . ILE A 1 227 ? -0.494 17.238 20.063 1.00 54.78 227 ILE A CA 1
ATOM 1751 C C . ILE A 1 227 ? -0.599 18.713 20.446 1.00 54.78 227 ILE A C 1
ATOM 1753 O O . ILE A 1 227 ? 0.316 19.274 21.052 1.00 54.78 227 ILE A O 1
ATOM 1757 N N . ARG A 1 228 ? -1.736 19.340 20.114 1.00 57.84 228 ARG A N 1
ATOM 1758 C CA . ARG A 1 228 ? -2.004 20.758 20.392 1.00 57.84 228 ARG A CA 1
ATOM 1759 C C . ARG A 1 228 ? -2.013 21.071 21.891 1.00 57.84 228 ARG A C 1
ATOM 1761 O O . ARG A 1 228 ? -1.728 22.204 22.267 1.00 57.84 228 ARG A O 1
ATOM 1768 N N . ALA A 1 229 ? -2.323 20.091 22.737 1.00 57.47 229 ALA A N 1
ATOM 1769 C CA . ALA A 1 229 ? -2.313 20.241 24.188 1.00 57.47 229 ALA A CA 1
ATOM 1770 C C . ALA A 1 229 ? -0.905 20.151 24.815 1.00 57.47 229 ALA A C 1
ATOM 1772 O O . ALA A 1 229 ? -0.784 20.376 26.017 1.00 57.47 229 ALA A O 1
ATOM 1773 N N . GLY A 1 230 ? 0.153 19.882 24.035 1.00 50.72 230 GLY A N 1
ATOM 1774 C CA . GLY A 1 230 ? 1.537 19.859 24.525 1.00 50.72 230 GLY A CA 1
ATOM 1775 C C . GLY A 1 230 ? 1.839 18.600 25.339 1.00 50.72 230 GLY A C 1
ATOM 1776 O O . GLY A 1 230 ? 1.911 18.637 26.563 1.00 50.72 230 GLY A O 1
ATOM 1777 N N . PHE A 1 231 ? 1.983 17.476 24.640 1.00 51.94 231 PHE A N 1
ATOM 1778 C CA . PHE A 1 231 ? 2.014 16.123 25.195 1.00 51.94 231 PHE A CA 1
ATOM 1779 C C . PHE A 1 231 ? 2.917 15.886 26.418 1.00 51.94 231 PHE A C 1
ATOM 1781 O O . PHE A 1 231 ? 4.130 15.804 26.270 1.00 51.94 231 PHE A O 1
ATOM 1788 N N . TYR A 1 232 ? 2.270 15.654 27.570 1.00 48.78 232 TYR A N 1
ATOM 1789 C CA . TYR A 1 232 ? 2.431 14.519 28.500 1.00 48.78 232 TYR A CA 1
ATOM 1790 C C . TYR A 1 232 ? 1.123 14.416 29.310 1.00 48.78 232 TYR A C 1
ATOM 1792 O O . TYR A 1 232 ? 0.981 15.057 30.348 1.00 48.78 232 TYR A O 1
ATOM 1800 N N . ALA A 1 233 ? 0.123 13.679 28.821 1.00 48.03 233 ALA A N 1
ATOM 1801 C CA . ALA A 1 233 ? -1.040 13.343 29.644 1.00 48.03 233 ALA A CA 1
ATOM 1802 C C . ALA A 1 233 ? -0.762 11.999 30.331 1.00 48.03 233 ALA A C 1
ATOM 1804 O O . ALA A 1 233 ? -0.635 10.984 29.652 1.00 48.03 233 ALA A O 1
ATOM 1805 N N . GLU A 1 234 ? -0.639 11.992 31.662 1.00 49.50 234 GLU A N 1
ATOM 1806 C CA . GLU A 1 234 ? -0.461 10.758 32.452 1.00 49.50 234 GLU A CA 1
ATOM 1807 C C . GLU A 1 234 ? -1.746 9.901 32.513 1.00 49.50 234 GLU A C 1
ATOM 1809 O O . GLU A 1 234 ? -1.713 8.737 32.921 1.00 49.50 234 GLU A O 1
ATOM 1814 N N . GLU A 1 235 ? -2.886 10.462 32.095 1.00 52.69 235 GLU A N 1
ATOM 1815 C CA . GLU A 1 235 ? -4.207 9.838 32.162 1.00 52.69 235 GLU A CA 1
ATOM 1816 C C . GLU A 1 235 ? -4.753 9.466 30.775 1.00 52.69 235 GLU A C 1
ATOM 1818 O O . GLU A 1 235 ? -4.446 10.097 29.764 1.00 52.69 235 GLU A O 1
ATOM 1823 N N . GLU A 1 236 ? -5.592 8.424 30.728 1.00 54.53 236 GLU A N 1
ATOM 1824 C CA . GLU A 1 236 ? -6.299 8.031 29.506 1.00 54.53 236 GLU A CA 1
ATOM 1825 C C . GLU A 1 236 ? -7.287 9.127 29.096 1.00 54.53 236 GLU A C 1
ATOM 1827 O O . GLU A 1 236 ? -8.213 9.453 29.843 1.00 54.53 236 GLU A O 1
ATOM 1832 N N . LEU A 1 237 ? -7.121 9.663 27.887 1.00 55.78 237 LEU A N 1
ATOM 1833 C CA . LEU A 1 237 ? -8.023 10.665 27.343 1.00 55.78 237 LEU A CA 1
ATOM 1834 C C . LEU A 1 237 ? -9.104 9.977 26.510 1.00 55.78 237 LEU A C 1
ATOM 1836 O O . LEU A 1 237 ? -8.841 9.268 25.536 1.00 55.78 237 LEU A O 1
ATOM 1840 N N . PHE A 1 238 ? -10.351 10.206 26.914 1.00 56.12 238 PHE A N 1
ATOM 1841 C CA . PHE A 1 238 ? -11.532 9.826 26.153 1.00 56.12 238 PHE A CA 1
ATOM 1842 C C . PHE A 1 238 ? -12.077 11.078 25.484 1.00 56.12 238 PHE A C 1
ATOM 1844 O O . PHE A 1 238 ? -12.517 12.001 26.171 1.00 56.12 238 PHE A O 1
ATOM 1851 N N . LYS A 1 239 ? -12.066 11.106 24.151 1.00 57.94 239 LYS A N 1
ATOM 1852 C CA . LYS A 1 239 ? -12.618 12.225 23.386 1.00 57.94 239 LYS A CA 1
ATOM 1853 C C . LYS A 1 239 ? -13.689 11.743 22.423 1.00 57.94 239 LYS A C 1
ATOM 1855 O O . LYS A 1 239 ? -13.561 10.672 21.819 1.00 57.94 239 LYS A O 1
ATOM 1860 N N . ASP A 1 240 ? -14.749 12.537 22.312 1.00 55.34 240 ASP A N 1
ATOM 1861 C CA . ASP A 1 240 ? -15.792 12.305 21.326 1.00 55.34 240 ASP A CA 1
ATOM 1862 C C . ASP A 1 240 ? -15.199 12.449 19.929 1.00 55.34 240 ASP A C 1
ATOM 1864 O O . ASP A 1 240 ? -14.497 13.409 19.608 1.00 55.34 240 ASP A O 1
ATOM 1868 N N . VAL A 1 241 ? -15.460 11.438 19.114 1.00 52.97 241 VAL A N 1
ATOM 1869 C CA . VAL A 1 241 ? -14.894 11.320 17.776 1.00 52.97 241 VAL A CA 1
ATOM 1870 C C . VAL A 1 241 ? -15.805 11.993 16.776 1.00 52.97 241 VAL A C 1
ATOM 1872 O O . VAL A 1 241 ? -17.030 11.797 16.819 1.00 52.97 241 VAL A O 1
ATOM 1875 N N . TYR A 1 242 ? -15.213 12.676 15.802 1.00 54.03 242 TYR A N 1
ATOM 1876 C CA . TYR A 1 242 ? -15.955 13.138 14.642 1.00 54.03 242 TYR A CA 1
ATOM 1877 C C . TYR A 1 242 ? -16.645 11.964 13.925 1.00 54.03 242 TYR A C 1
ATOM 1879 O O . TYR A 1 242 ? -16.095 10.861 13.870 1.00 54.03 242 TYR A O 1
ATOM 1887 N N . PRO A 1 243 ? -17.867 12.167 13.396 1.00 53.12 243 PRO A N 1
ATOM 1888 C CA . PRO A 1 243 ? -18.657 11.138 12.715 1.00 53.12 243 PRO A CA 1
ATOM 1889 C C . PRO A 1 243 ? -17.904 10.292 11.679 1.00 53.12 243 PRO A C 1
ATOM 1891 O O . PRO A 1 243 ? -18.178 9.104 11.573 1.00 53.12 243 PRO A O 1
ATOM 1894 N N . TRP A 1 244 ? -16.925 10.865 10.978 1.00 54.44 244 TRP A N 1
ATOM 1895 C CA . TRP A 1 244 ? -16.225 10.225 9.860 1.00 54.44 244 TRP A CA 1
ATOM 1896 C C . TRP A 1 244 ? -15.236 9.114 10.254 1.00 54.44 244 TRP A C 1
ATOM 1898 O O . TRP A 1 244 ? -14.978 8.226 9.458 1.00 54.44 244 TRP A O 1
ATOM 1908 N N . LEU A 1 245 ? -14.716 9.086 11.487 1.00 56.03 245 LEU A N 1
ATOM 1909 C CA . LEU A 1 245 ? -13.938 7.926 11.973 1.00 56.03 245 LEU A CA 1
ATOM 1910 C C . LEU A 1 245 ? -14.833 6.726 12.328 1.00 56.03 245 LEU A C 1
ATOM 1912 O O . LEU A 1 245 ? -14.334 5.670 12.714 1.00 56.03 245 LEU A O 1
ATOM 1916 N N . LYS A 1 246 ? -16.157 6.910 12.269 1.00 56.62 246 LYS A N 1
ATOM 1917 C CA . LYS A 1 246 ? -17.167 5.919 12.659 1.00 56.62 246 LYS A CA 1
ATOM 1918 C C . LYS A 1 246 ? -17.953 5.385 11.460 1.00 56.62 246 LYS A C 1
ATOM 1920 O O . LYS A 1 246 ? -18.523 4.310 11.571 1.00 56.62 246 LYS A O 1
ATOM 1925 N N . GLU A 1 247 ? -17.975 6.113 10.348 1.00 56.66 247 GLU A N 1
ATOM 1926 C CA . GLU A 1 247 ? -18.775 5.812 9.160 1.00 56.66 247 GLU A CA 1
ATOM 1927 C C . GLU A 1 247 ? -17.936 6.022 7.895 1.00 56.66 247 GLU A C 1
ATOM 1929 O O . GLU A 1 247 ? -17.061 6.891 7.898 1.00 56.66 247 GLU A O 1
ATOM 1934 N N . PRO A 1 248 ? -18.200 5.288 6.800 1.00 62.56 248 PRO A N 1
ATOM 1935 C CA . PRO A 1 248 ? -17.537 5.536 5.531 1.00 62.56 248 PRO A CA 1
ATOM 1936 C C . PRO A 1 248 ? -17.714 6.992 5.078 1.00 62.56 248 PRO A C 1
ATOM 1938 O O . PRO A 1 248 ? -18.825 7.502 4.940 1.00 62.56 248 PRO A O 1
ATOM 1941 N N . VAL A 1 249 ? -16.598 7.649 4.811 1.00 63.59 249 VAL A N 1
ATOM 1942 C CA . VAL A 1 249 ? -16.485 8.884 4.054 1.00 63.59 249 VAL A CA 1
ATOM 1943 C C . VAL A 1 249 ? -16.900 8.603 2.615 1.00 63.59 249 VAL A C 1
ATOM 1945 O O . VAL A 1 249 ? -16.310 7.771 1.916 1.00 63.59 249 VAL A O 1
ATOM 1948 N N . ASP A 1 250 ? -17.917 9.333 2.169 1.00 65.75 250 ASP A N 1
ATOM 1949 C CA . ASP A 1 250 ? -18.232 9.454 0.755 1.00 65.75 250 ASP A CA 1
ATOM 1950 C C . ASP A 1 250 ? -17.167 10.328 0.090 1.00 65.75 250 ASP A C 1
ATOM 1952 O O . ASP A 1 250 ? -17.209 11.562 0.122 1.00 65.75 250 ASP A O 1
ATOM 1956 N N . ILE A 1 251 ? -16.171 9.657 -0.476 1.00 57.22 251 ILE A N 1
ATOM 1957 C CA . ILE A 1 251 ? -15.012 10.299 -1.083 1.00 57.22 251 ILE A CA 1
ATOM 1958 C C . ILE A 1 251 ? -15.387 11.164 -2.299 1.00 57.22 251 ILE A C 1
ATOM 1960 O O . ILE A 1 251 ? -14.721 12.165 -2.566 1.00 57.22 251 ILE A O 1
ATOM 1964 N N . GLU A 1 252 ? -16.458 10.822 -3.026 1.00 60.97 252 GLU A N 1
ATOM 1965 C CA . GLU A 1 252 ? -16.867 11.586 -4.207 1.00 60.97 252 GLU A CA 1
ATOM 1966 C C . GLU A 1 252 ? -17.518 12.913 -3.808 1.00 60.97 252 GLU A C 1
ATOM 1968 O O . GLU A 1 252 ? -17.311 13.922 -4.482 1.00 60.97 252 GLU A O 1
ATOM 1973 N N . ASN A 1 253 ? -18.209 12.945 -2.664 1.00 53.81 253 ASN A N 1
ATOM 1974 C CA . ASN A 1 253 ? -18.833 14.155 -2.129 1.00 53.81 253 ASN A CA 1
ATOM 1975 C C . ASN A 1 253 ? -17.888 15.038 -1.289 1.00 53.81 253 ASN A C 1
ATOM 1977 O O . ASN A 1 253 ? -18.199 16.201 -1.043 1.00 53.81 253 ASN A O 1
ATOM 1981 N N . PHE A 1 254 ? -16.724 14.540 -0.857 1.00 52.06 254 PHE A N 1
ATOM 1982 C CA . PHE A 1 254 ? -15.795 15.306 -0.010 1.00 52.06 254 PHE A CA 1
ATOM 1983 C C . PHE A 1 254 ? -14.759 16.161 -0.771 1.00 52.06 254 PHE A C 1
ATOM 1985 O O . PHE A 1 254 ? -14.094 16.988 -0.147 1.00 52.06 254 PHE A O 1
ATOM 1992 N N . LYS A 1 255 ? -14.650 16.054 -2.106 1.00 52.84 255 LYS A N 1
ATOM 1993 C CA . LYS A 1 255 ? -13.685 16.818 -2.939 1.00 52.84 255 LYS A CA 1
ATOM 1994 C C . LYS A 1 255 ? -13.778 18.349 -2.815 1.00 52.84 255 LYS A C 1
ATOM 1996 O O . LYS A 1 255 ? -12.825 19.045 -3.157 1.00 52.84 255 LYS A O 1
ATOM 2001 N N . GLU A 1 256 ? -14.893 18.891 -2.325 1.00 47.91 256 GLU A N 1
ATOM 2002 C CA . GLU A 1 256 ? -15.181 20.334 -2.348 1.00 47.91 256 GLU A CA 1
ATOM 2003 C C . GLU A 1 256 ? -14.335 21.194 -1.387 1.00 47.91 256 GLU A C 1
ATOM 2005 O O . GLU A 1 256 ? -14.365 22.418 -1.497 1.00 47.91 256 GLU A O 1
ATOM 2010 N N . LYS A 1 257 ? -13.552 20.606 -0.469 1.00 47.38 257 LYS A N 1
ATOM 2011 C CA . LYS A 1 257 ? -12.803 21.378 0.547 1.00 47.38 257 LYS A CA 1
ATOM 2012 C C . LYS A 1 257 ? -11.339 21.681 0.223 1.00 47.38 257 LYS A C 1
ATOM 2014 O O . LYS A 1 257 ? -10.717 22.411 0.981 1.00 47.38 257 LYS A O 1
ATOM 2019 N N . GLY A 1 258 ? -10.785 21.177 -0.883 1.00 48.16 258 GLY A N 1
ATOM 2020 C CA . GLY A 1 258 ? -9.463 21.590 -1.389 1.00 48.16 258 GLY A CA 1
ATOM 2021 C C . GLY A 1 258 ? -8.242 21.274 -0.506 1.00 48.16 258 GLY A C 1
ATOM 2022 O O . GLY A 1 258 ? -7.120 21.572 -0.904 1.00 48.16 258 GLY A O 1
ATOM 2023 N N . GLU A 1 259 ? -8.425 20.650 0.655 1.00 51.28 259 GLU A N 1
ATOM 2024 C CA . GLU A 1 259 ? -7.356 20.329 1.604 1.00 51.28 259 GLU A CA 1
ATOM 2025 C C . GLU A 1 259 ? -7.238 18.809 1.727 1.00 51.28 259 GLU A C 1
ATOM 2027 O O . GLU A 1 259 ? -8.026 18.251 2.466 1.00 51.28 259 GLU A O 1
ATOM 2032 N N . VAL A 1 260 ? -6.307 18.121 1.051 1.00 53.75 260 VAL A N 1
ATOM 2033 C CA . VAL A 1 260 ? -6.171 16.639 1.081 1.00 53.75 260 VAL A CA 1
ATOM 2034 C C . VAL A 1 260 ? -5.490 16.147 2.366 1.00 53.75 260 VAL A C 1
ATOM 2036 O O . VAL A 1 260 ? -4.380 16.585 2.668 1.00 53.75 260 VAL A O 1
ATOM 2039 N N . GLY A 1 261 ? -6.132 15.250 3.124 1.00 56.38 261 GLY A N 1
ATOM 2040 C CA . GLY A 1 261 ? -5.696 14.818 4.463 1.00 56.38 261 GLY A CA 1
ATOM 2041 C C . GLY A 1 261 ? -6.162 13.423 4.896 1.00 56.38 261 GLY A C 1
ATOM 2042 O O . GLY A 1 261 ? -6.784 12.681 4.139 1.00 56.38 261 GLY A O 1
ATOM 2043 N N . VAL A 1 262 ? -5.874 13.042 6.142 1.00 61.41 262 VAL A N 1
ATOM 2044 C CA . VAL A 1 262 ? -6.186 11.690 6.656 1.00 61.41 262 VAL A CA 1
ATOM 2045 C C . VAL A 1 262 ? -7.696 11.421 6.667 1.00 61.41 262 VAL A C 1
ATOM 2047 O O . VAL A 1 262 ? -8.119 10.292 6.424 1.00 61.41 262 VAL A O 1
ATOM 2050 N N . HIS A 1 263 ? -8.518 12.455 6.853 1.00 62.44 263 HIS A N 1
ATOM 2051 C CA . HIS A 1 263 ? -9.979 12.362 6.922 1.00 62.44 263 HIS A CA 1
ATOM 2052 C C . HIS A 1 263 ? -10.685 12.044 5.598 1.00 62.44 263 HIS A C 1
ATOM 2054 O O . HIS A 1 263 ? -11.885 11.799 5.619 1.00 62.44 263 HIS A O 1
ATOM 2060 N N . TYR A 1 264 ? -9.986 12.006 4.457 1.00 70.31 264 TYR A N 1
ATOM 2061 C CA . TYR A 1 264 ? -10.567 11.508 3.193 1.00 70.31 264 TYR A CA 1
ATOM 2062 C C . TYR A 1 264 ? -10.472 9.991 3.061 1.00 70.31 264 TYR A C 1
ATOM 2064 O O . TYR A 1 264 ? -10.813 9.440 2.017 1.00 70.31 264 TYR A O 1
ATOM 2072 N N . ASN A 1 265 ? -9.962 9.310 4.085 1.00 77.25 265 ASN A N 1
ATOM 2073 C CA . ASN A 1 265 ? -9.811 7.867 4.095 1.00 77.25 265 ASN A CA 1
ATOM 2074 C C . ASN A 1 265 ? -10.824 7.233 5.041 1.00 77.25 265 ASN A C 1
ATOM 2076 O O . ASN A 1 265 ? -11.135 7.742 6.117 1.00 77.25 265 ASN A O 1
ATOM 2080 N N . ASN A 1 266 ? -11.259 6.049 4.650 1.00 79.19 266 ASN A N 1
ATOM 2081 C CA . ASN A 1 266 ? -12.119 5.164 5.406 1.00 79.19 266 ASN A CA 1
ATOM 2082 C C . ASN A 1 266 ? -11.268 4.302 6.340 1.00 79.19 266 ASN A C 1
ATOM 2084 O O . ASN A 1 266 ? -10.923 3.175 5.995 1.00 79.19 266 ASN A O 1
ATOM 2088 N N . ILE A 1 267 ? -10.893 4.857 7.498 1.00 80.88 267 ILE A N 1
ATOM 2089 C CA . ILE A 1 267 ? -10.021 4.207 8.492 1.00 80.88 267 ILE A CA 1
ATOM 2090 C C . ILE A 1 267 ? -10.855 3.763 9.696 1.00 80.88 267 ILE A C 1
ATOM 2092 O O . ILE A 1 267 ? -10.997 4.490 10.679 1.00 80.88 267 ILE A O 1
ATOM 2096 N N . TYR A 1 268 ? -11.429 2.567 9.613 1.00 75.88 268 TYR A N 1
ATOM 2097 C CA . TYR A 1 268 ? -12.292 2.007 10.654 1.00 75.88 268 TYR A CA 1
ATOM 2098 C C . TYR A 1 268 ? -12.188 0.479 10.700 1.00 75.88 268 TYR A C 1
ATOM 2100 O O . TYR A 1 268 ? -11.592 -0.137 9.828 1.00 75.88 268 TYR A O 1
ATOM 2108 N N . GLY A 1 269 ? -12.741 -0.161 11.733 1.00 77.12 269 GLY A N 1
ATOM 2109 C CA . GLY A 1 269 ? -12.732 -1.629 11.846 1.00 77.12 269 GLY A CA 1
ATOM 2110 C C . GLY A 1 269 ? -11.348 -2.266 12.049 1.00 77.12 269 GLY A C 1
ATOM 2111 O O . GLY A 1 269 ? -11.245 -3.486 12.073 1.00 77.12 269 GLY A O 1
ATOM 2112 N N . ASN A 1 270 ? -10.288 -1.470 12.215 1.00 83.81 270 ASN A N 1
ATOM 2113 C CA . ASN A 1 270 ? -8.966 -1.959 12.610 1.00 83.81 270 ASN A CA 1
ATOM 2114 C C . ASN A 1 270 ? -8.930 -2.210 14.127 1.00 83.81 270 ASN A C 1
ATOM 2116 O O . ASN A 1 270 ? -9.699 -1.593 14.869 1.00 83.81 270 ASN A O 1
ATOM 2120 N N . GLU A 1 271 ? -8.005 -3.048 14.611 1.00 82.50 271 GLU A N 1
ATOM 2121 C CA . GLU A 1 271 ? -7.782 -3.186 16.064 1.00 82.50 271 GLU A CA 1
ATOM 2122 C C . GLU A 1 271 ? -7.349 -1.826 16.659 1.00 82.50 271 GLU A C 1
ATOM 2124 O O . GLU A 1 271 ? -7.819 -1.425 17.723 1.00 82.50 271 GLU A O 1
ATOM 2129 N N . ILE A 1 272 ? -6.508 -1.081 15.929 1.00 77.56 272 ILE A N 1
ATOM 2130 C CA . ILE A 1 272 ? -6.071 0.291 16.223 1.00 77.56 272 ILE A CA 1
ATOM 2131 C C . ILE A 1 272 ? -6.154 1.096 14.922 1.00 77.56 272 ILE A C 1
ATOM 2133 O O . ILE A 1 272 ? -5.499 0.743 13.947 1.00 77.56 272 ILE A O 1
ATOM 2137 N N . ASN A 1 273 ? -6.938 2.176 14.859 1.00 77.56 273 ASN A N 1
ATOM 2138 C CA . ASN A 1 273 ? -7.126 2.912 13.596 1.00 77.56 273 ASN A CA 1
ATOM 2139 C C . ASN A 1 273 ? -5.911 3.775 13.234 1.00 77.56 273 ASN A C 1
ATOM 2141 O O . ASN A 1 273 ? -5.466 3.756 12.088 1.00 77.56 273 ASN A O 1
ATOM 2145 N N . LEU A 1 274 ? -5.366 4.510 14.204 1.00 76.81 274 LEU A N 1
ATOM 2146 C CA . LEU A 1 274 ? -4.224 5.406 14.014 1.00 76.81 274 LEU A CA 1
ATOM 2147 C C . LEU A 1 274 ? -3.215 5.185 15.145 1.00 76.81 274 LEU A C 1
ATOM 2149 O O . LEU A 1 274 ? -3.612 5.025 16.300 1.00 76.81 274 LEU A O 1
ATOM 2153 N N . ALA A 1 275 ? -1.919 5.195 14.842 1.00 73.75 275 ALA A N 1
ATOM 2154 C CA . ALA A 1 275 ? -0.876 5.146 15.862 1.00 73.75 275 ALA A CA 1
ATOM 2155 C C . ALA A 1 275 ? 0.331 6.024 15.512 1.00 73.75 275 ALA A C 1
ATOM 2157 O O . ALA A 1 275 ? 0.706 6.159 14.348 1.00 73.75 275 ALA A O 1
ATOM 2158 N N . LEU A 1 276 ? 0.968 6.575 16.543 1.00 70.56 276 LEU A N 1
ATOM 2159 C CA . LEU A 1 276 ? 2.280 7.212 16.463 1.00 70.56 276 LEU A CA 1
ATOM 2160 C C . LEU A 1 276 ? 3.346 6.288 17.051 1.00 70.56 276 LEU A C 1
ATOM 2162 O O . LEU A 1 276 ? 3.139 5.654 18.090 1.00 70.56 276 LEU A O 1
ATOM 2166 N N . PHE A 1 277 ? 4.513 6.258 16.415 1.00 67.81 277 PHE A N 1
ATOM 2167 C CA . PHE A 1 277 ? 5.665 5.482 16.853 1.00 67.81 277 PHE A CA 1
ATOM 2168 C C . PHE A 1 277 ? 6.933 6.342 16.899 1.00 67.81 277 PHE A C 1
ATOM 2170 O O . PHE A 1 277 ? 7.332 6.910 15.890 1.00 67.81 277 PHE A O 1
ATOM 2177 N N . SER A 1 278 ? 7.609 6.390 18.051 1.00 60.06 278 SER A N 1
ATOM 2178 C CA . SER A 1 278 ? 8.958 6.953 18.191 1.00 60.06 278 SER A CA 1
ATOM 2179 C C . SER A 1 278 ? 9.933 5.852 18.616 1.00 60.06 278 SER A C 1
ATOM 2181 O O . SER A 1 278 ? 9.638 5.135 19.568 1.00 60.06 278 SER A O 1
ATOM 2183 N N . PRO A 1 279 ? 11.110 5.710 17.984 1.00 52.47 279 PRO A N 1
ATOM 2184 C CA . PRO A 1 279 ? 12.104 4.707 18.372 1.00 52.47 279 PRO A CA 1
ATOM 2185 C C . PRO A 1 279 ? 12.936 5.140 19.589 1.00 52.47 279 PRO A C 1
ATOM 2187 O O . PRO A 1 279 ? 13.642 4.323 20.174 1.00 52.47 279 PRO A O 1
ATOM 2190 N N . TRP A 1 280 ? 12.890 6.428 19.948 1.00 51.19 280 TRP A N 1
ATOM 2191 C CA . TRP A 1 280 ? 13.683 7.016 21.032 1.00 51.19 280 TRP A CA 1
ATOM 2192 C C . TRP A 1 280 ? 13.016 6.880 22.400 1.00 51.19 280 TRP A C 1
ATOM 2194 O O . TRP A 1 280 ? 13.678 7.045 23.423 1.00 51.19 280 TRP A O 1
ATOM 2204 N N . TYR A 1 281 ? 11.730 6.536 22.414 1.00 48.97 281 TYR A N 1
ATOM 2205 C CA . TYR A 1 281 ? 10.990 6.196 23.615 1.00 48.97 281 TYR A CA 1
ATOM 2206 C C . TYR A 1 281 ? 10.637 4.708 23.517 1.00 48.97 281 TYR A C 1
ATOM 2208 O O . TYR A 1 281 ? 9.977 4.311 22.554 1.00 48.97 281 TYR A O 1
ATOM 2216 N N . PRO A 1 282 ? 11.105 3.846 24.442 1.00 42.00 282 PRO A N 1
ATOM 2217 C CA . PRO A 1 282 ? 10.602 2.479 24.497 1.00 42.00 282 PRO A CA 1
ATOM 2218 C C . PRO A 1 282 ? 9.075 2.532 24.651 1.00 42.00 282 PRO A C 1
ATOM 2220 O O . PRO A 1 282 ? 8.581 3.532 25.172 1.00 42.00 282 PRO A O 1
ATOM 2223 N N . PRO A 1 283 ? 8.333 1.494 24.212 1.00 46.66 283 PRO A N 1
ATOM 2224 C CA . PRO A 1 283 ? 6.880 1.460 24.302 1.00 46.66 283 PRO A CA 1
ATOM 2225 C C . PRO A 1 283 ? 6.414 2.056 25.630 1.00 46.66 283 PRO A C 1
ATOM 2227 O O . PRO A 1 283 ? 6.866 1.641 26.702 1.00 46.66 283 PRO A O 1
ATOM 2230 N N . PRO A 1 284 ? 5.534 3.047 25.507 1.00 47.59 284 PRO A N 1
ATOM 2231 C CA . PRO A 1 284 ? 4.271 2.796 24.835 1.00 47.59 284 PRO A CA 1
ATOM 2232 C C . PRO A 1 284 ? 3.958 3.732 23.667 1.00 47.59 284 PRO A C 1
ATOM 2234 O O . PRO A 1 284 ? 4.299 4.904 23.606 1.00 47.59 284 PRO A O 1
ATOM 2237 N N . TRP A 1 285 ? 3.274 3.125 22.711 1.00 55.78 285 TRP A N 1
ATOM 2238 C CA . TRP A 1 285 ? 2.708 3.721 21.513 1.00 55.78 285 TRP A CA 1
ATOM 2239 C C . TRP A 1 285 ? 1.647 4.757 21.891 1.00 55.78 285 TRP A C 1
ATOM 2241 O O . TRP A 1 285 ? 0.784 4.444 22.715 1.00 55.78 285 TRP A O 1
ATOM 2251 N N . THR A 1 286 ? 1.617 5.919 21.231 1.00 51.56 286 THR A N 1
ATOM 2252 C CA . THR A 1 286 ? 0.375 6.704 21.191 1.00 51.56 286 THR A CA 1
ATOM 2253 C C . THR A 1 286 ? -0.554 5.989 20.221 1.00 51.56 286 THR A C 1
ATOM 2255 O O . THR A 1 286 ? -0.459 6.156 19.005 1.00 51.56 286 THR A O 1
ATOM 2258 N N . ALA A 1 287 ? -1.394 5.108 20.749 1.00 53.50 287 ALA A N 1
ATOM 2259 C CA . ALA A 1 287 ? -2.392 4.396 19.970 1.00 53.50 287 ALA A CA 1
ATOM 2260 C C . ALA A 1 287 ? -3.747 5.084 20.116 1.00 53.50 287 ALA A C 1
ATOM 2262 O O . ALA A 1 287 ? -4.165 5.422 21.223 1.00 53.50 287 ALA A O 1
ATOM 2263 N N . VAL A 1 288 ? -4.437 5.245 18.992 1.00 53.09 288 VAL A N 1
ATOM 2264 C CA . VAL A 1 288 ? -5.855 5.582 18.946 1.00 53.09 288 VAL A CA 1
ATOM 2265 C C . VAL A 1 288 ? -6.638 4.294 18.811 1.00 53.09 288 VAL A C 1
ATOM 2267 O O . VAL A 1 288 ? -6.742 3.713 17.726 1.00 53.09 288 VAL A O 1
ATOM 2270 N N . GLU A 1 289 ? -7.205 3.861 19.926 1.00 51.66 289 GLU A N 1
ATOM 2271 C CA . GLU A 1 289 ? -8.059 2.687 19.971 1.00 51.66 289 GLU A CA 1
ATOM 2272 C C . GLU A 1 289 ? -9.527 3.112 19.802 1.00 51.66 289 GLU A C 1
ATOM 2274 O O . GLU A 1 289 ? -9.994 4.033 20.494 1.00 51.66 289 GLU A O 1
ATOM 2279 N N . PRO A 1 290 ? -10.290 2.460 18.907 1.00 47.19 290 PRO A N 1
ATOM 2280 C CA . PRO A 1 290 ? -11.739 2.584 18.913 1.00 47.19 290 PRO A CA 1
ATOM 2281 C C . PRO A 1 290 ? -12.297 2.041 20.238 1.00 47.19 290 PRO A C 1
ATOM 2283 O O . PRO A 1 290 ? -12.163 0.861 20.552 1.00 47.19 290 PRO A O 1
ATOM 2286 N N . CYS A 1 291 ? -12.930 2.907 21.032 1.00 44.53 291 CYS A N 1
ATOM 2287 C CA . CYS A 1 291 ? -13.681 2.510 22.222 1.00 44.53 291 CYS A CA 1
ATOM 2288 C C . CYS A 1 291 ? -15.152 2.229 21.867 1.00 44.53 291 CYS A C 1
ATOM 2290 O O . CYS A 1 291 ? -15.571 2.380 20.719 1.00 44.53 291 CYS A O 1
ATOM 2292 N N . THR A 1 292 ? -15.958 1.827 22.862 1.00 38.94 292 THR A N 1
ATOM 2293 C CA . THR A 1 292 ? -17.427 1.720 22.737 1.00 38.94 292 THR A CA 1
ATOM 2294 C C . THR A 1 292 ? -18.025 2.906 21.971 1.00 38.94 292 THR A C 1
ATOM 2296 O O . THR A 1 292 ? -17.530 4.027 22.106 1.00 38.94 292 THR A O 1
ATOM 2299 N N . TRP A 1 293 ? -19.113 2.659 21.232 1.00 36.78 293 TRP A N 1
ATOM 2300 C CA . TRP A 1 293 ? -19.758 3.598 20.301 1.00 36.78 293 TRP A CA 1
ATOM 2301 C C . TRP A 1 293 ? -19.673 5.077 20.733 1.00 36.78 293 TRP A C 1
ATOM 2303 O O . TRP A 1 293 ? -20.264 5.478 21.735 1.00 36.78 293 TRP A O 1
ATOM 2313 N N . GLY A 1 294 ? -18.932 5.884 19.961 1.00 42.28 294 GLY A N 1
ATOM 2314 C CA . GLY A 1 294 ? -18.839 7.340 20.129 1.00 42.28 294 GLY A CA 1
ATOM 2315 C C . GLY A 1 294 ? -17.573 7.882 20.803 1.00 42.28 294 GLY A C 1
ATOM 2316 O O . GLY A 1 294 ? -17.396 9.096 20.791 1.00 42.28 294 GLY A O 1
ATOM 2317 N N . LYS A 1 295 ? -16.674 7.034 21.321 1.00 43.97 295 LYS A N 1
ATOM 2318 C CA . LYS A 1 295 ? -15.443 7.475 22.004 1.00 43.97 295 LYS A CA 1
ATOM 2319 C C . LYS A 1 295 ? -14.187 6.891 21.356 1.00 43.97 295 LYS A C 1
ATOM 2321 O O . LYS A 1 295 ? -14.158 5.707 21.032 1.00 43.97 295 LYS A O 1
ATOM 2326 N N . LEU A 1 296 ? -13.139 7.701 21.222 1.00 53.97 296 LEU A N 1
ATOM 2327 C CA . LEU A 1 296 ? -11.773 7.226 20.992 1.00 53.97 296 LEU A CA 1
ATOM 2328 C C . LEU A 1 296 ? -11.023 7.262 22.317 1.00 53.97 296 LEU A C 1
ATOM 2330 O O . LEU A 1 296 ? -11.128 8.241 23.062 1.00 53.97 296 LEU A O 1
ATOM 2334 N N . LYS A 1 297 ? -10.261 6.205 22.584 1.00 52.47 297 LYS A N 1
ATOM 2335 C CA . LYS A 1 297 ? -9.289 6.172 23.669 1.00 52.47 297 LYS A CA 1
ATOM 2336 C C . LYS A 1 297 ? -7.914 6.401 23.074 1.00 52.47 297 LYS A C 1
ATOM 2338 O O . LYS A 1 297 ? -7.485 5.648 22.204 1.00 52.47 297 LYS A O 1
ATOM 2343 N N . SER A 1 298 ? -7.246 7.439 23.552 1.00 54.50 298 SER A N 1
ATOM 2344 C CA . SER A 1 298 ? -5.831 7.650 23.285 1.00 54.50 298 SER A CA 1
ATOM 2345 C C . SER A 1 298 ? -5.058 7.518 24.588 1.00 54.50 298 SER A C 1
ATOM 2347 O O . SER A 1 298 ? -5.528 7.918 25.660 1.00 54.50 298 SER A O 1
ATOM 2349 N N . LYS A 1 299 ? -3.894 6.874 24.507 1.00 46.12 299 LYS A N 1
ATOM 2350 C CA . LYS A 1 299 ? -3.021 6.661 25.657 1.00 46.12 299 LYS A CA 1
ATOM 2351 C C . LYS A 1 299 ? -1.603 7.147 25.373 1.00 46.12 299 LYS A C 1
ATOM 2353 O O . LYS A 1 299 ? -0.782 6.418 24.830 1.00 46.12 299 LYS A O 1
ATOM 2358 N N . MET A 1 300 ? -1.356 8.374 25.824 1.00 42.38 300 MET A N 1
ATOM 2359 C CA . MET A 1 300 ? -0.142 8.798 26.522 1.00 42.38 300 MET A CA 1
ATOM 2360 C C . MET A 1 300 ? 0.403 7.779 27.533 1.00 42.38 300 MET A C 1
ATOM 2362 O O . MET A 1 300 ? -0.303 7.555 28.512 1.00 42.38 300 MET A O 1
ATOM 2366 N N . ARG A 1 301 ? 1.570 7.148 27.406 1.00 40.09 301 ARG A N 1
ATOM 2367 C CA . ARG A 1 301 ? 2.248 6.587 28.594 1.00 40.09 301 ARG A CA 1
ATOM 2368 C C . ARG A 1 301 ? 3.751 6.815 28.496 1.00 40.09 301 ARG A C 1
ATOM 2370 O O . ARG A 1 301 ? 4.246 6.964 27.361 1.00 40.09 301 ARG A O 1
#